Protein AF-A0A094K4K9-F1 (afdb_monomer)

Radius of gyration: 22.54 Å; Cα contacts (8 Å, |Δi|>4): 159; chains: 1; bounding box: 51×32×62 Å

Sequence (205 aa):
PKDAIRALKKRLNGNKNYREVMLALTVLETCVKNCGHRFHVLVANRDFIDGVLVKIISPKNNPPTIVQDKVLALIQAWADAFRSSPDLTGVVHIYEELKRKGIEFPMADLDALSPIHTPQRIARLRSELDIVRGNTKVMSEMLTEMVPGQEDSSDLELLQELNRTCRAMQQRIVELISRVSNEEVTEELLHVNDDLNNVFLRYER

Secondary structure (DSSP, 8-state):
-HHHHHHHHHHHTT---HHHHHHHHHHHHHHHHHS-HHHHHHHSSHHHIIIIIIHHTSGGG---HHHHHHHHHHHHHHHHHHTT-GGGTHHHHHHHHHHHTTPPPPP--TTS-S-S--HHHHHHHHHHHHHHHHHHHHHHHHHHHPPTT---HHHHHHHHHHHHHHHHHHHHHHHHHTT---HHHHHHHHHHHHHHHHHHHHHT-

Foldseek 3Di:
DVVLLVVLQVQQPPDLPVVSNVVSLVVLVVCVVPPDPVSLLVCLAQCNLVVGLVNCVDVVNVDDPVSVQSSLLVLVVQLVVCVVPPSSCRSVVVNVVCVVVVDDHPDNDPPVDDAPPDPVVVVVVVVLLVVLVVLLVVLVVLLVPDDPPPDDPVSVVVNVVSLVVNVVSLVVLVVVLVVHPDPVVNVSSVVSNVSSVVSVVSVVD

Mean predicted aligned error: 14.24 Å

Solvent-accessible surface area (backbone atoms only — not comparable to full-atom values): 11664 Å² total; per-residue (Å²): 98,70,67,61,50,52,52,48,50,62,55,51,57,89,52,82,54,60,69,57,36,50,53,50,50,50,51,51,51,50,46,62,77,74,47,58,66,83,44,45,54,66,54,25,30,47,69,40,36,50,70,45,52,52,47,52,60,29,80,92,60,65,58,58,64,74,59,40,47,52,48,44,45,50,40,49,54,47,19,67,74,26,65,90,37,85,83,32,39,34,30,34,55,51,43,55,51,41,47,75,73,67,51,83,65,64,74,83,61,81,78,79,58,76,71,81,77,47,70,73,55,49,53,50,51,50,56,52,48,51,52,51,53,49,53,48,48,53,53,46,49,51,69,67,72,55,50,91,94,72,62,52,74,66,60,52,50,53,51,52,53,49,51,54,51,53,50,56,52,43,56,52,44,58,56,44,52,78,70,53,83,44,64,72,62,37,52,55,45,51,52,56,47,50,54,44,52,57,45,50,60,60,74,75,106

pLDDT: mean 87.39, std 12.0, range [39.94, 97.25]

Structure (mmCIF, N/CA/C/O backbone):
data_AF-A0A094K4K9-F1
#
_entry.id   AF-A0A094K4K9-F1
#
loop_
_atom_site.group_PDB
_atom_site.id
_atom_site.type_symbol
_atom_site.label_atom_id
_atom_site.label_alt_id
_atom_site.label_comp_id
_atom_site.label_asym_id
_atom_site.label_entity_id
_atom_site.label_seq_id
_atom_site.pdbx_PDB_ins_code
_atom_site.Cartn_x
_atom_site.Cartn_y
_atom_site.Cartn_z
_atom_site.occupancy
_atom_site.B_iso_or_equiv
_atom_site.auth_seq_id
_atom_site.auth_comp_id
_atom_site.auth_asym_id
_atom_site.auth_atom_id
_atom_site.pdbx_PDB_model_num
ATOM 1 N N . PRO A 1 1 ? 21.162 -0.964 -12.280 1.00 88.75 1 PRO A N 1
ATOM 2 C CA . PRO A 1 1 ? 19.793 -0.381 -12.364 1.00 88.75 1 PRO A CA 1
ATOM 3 C C . PRO A 1 1 ? 19.186 -0.372 -13.776 1.00 88.75 1 PRO A C 1
ATOM 5 O O . PRO A 1 1 ? 18.100 -0.907 -13.956 1.00 88.75 1 PRO A O 1
ATOM 8 N N . LYS A 1 2 ? 19.875 0.202 -14.778 1.00 93.38 2 LYS A N 1
ATOM 9 C CA . LYS A 1 2 ? 19.324 0.373 -16.137 1.00 93.38 2 LYS A CA 1
ATOM 10 C C . LYS A 1 2 ? 18.921 -0.945 -16.815 1.00 93.38 2 LYS A C 1
ATOM 12 O O . LYS A 1 2 ? 17.820 -1.022 -17.350 1.00 93.38 2 LYS A O 1
ATOM 17 N N . ASP A 1 3 ? 19.755 -1.984 -16.745 1.00 95.69 3 ASP A N 1
ATOM 18 C CA . ASP A 1 3 ? 19.440 -3.271 -17.386 1.00 95.69 3 ASP A CA 1
ATOM 19 C C . ASP A 1 3 ? 18.281 -4.003 -16.704 1.00 95.69 3 ASP A C 1
ATOM 21 O O . ASP A 1 3 ? 17.400 -4.516 -17.389 1.00 95.69 3 ASP A O 1
ATOM 25 N N . ALA A 1 4 ? 18.212 -3.954 -15.369 1.00 93.81 4 ALA A N 1
ATOM 26 C CA . ALA A 1 4 ? 17.080 -4.487 -14.609 1.00 93.81 4 ALA A CA 1
ATOM 27 C C . ALA A 1 4 ? 15.760 -3.816 -15.025 1.00 93.81 4 ALA A C 1
ATOM 29 O O . ALA A 1 4 ? 14.766 -4.487 -15.289 1.00 93.81 4 ALA A O 1
ATOM 30 N N . ILE A 1 5 ? 15.767 -2.490 -15.180 1.00 95.00 5 ILE A N 1
ATOM 31 C CA . ILE A 1 5 ? 14.597 -1.729 -15.632 1.00 95.00 5 ILE A CA 1
ATOM 32 C C . ILE A 1 5 ? 14.239 -2.074 -17.075 1.00 95.00 5 ILE A C 1
ATOM 34 O O . ILE A 1 5 ? 13.063 -2.236 -17.385 1.00 95.00 5 ILE A O 1
ATOM 38 N N . ARG A 1 6 ? 15.227 -2.239 -17.963 1.00 95.31 6 ARG A N 1
ATOM 39 C CA . ARG A 1 6 ? 14.981 -2.675 -19.345 1.00 95.31 6 ARG A CA 1
ATOM 40 C C . ARG A 1 6 ? 14.316 -4.056 -19.379 1.00 95.31 6 ARG A C 1
ATOM 42 O O . ARG A 1 6 ? 13.359 -4.244 -20.128 1.00 95.31 6 ARG A O 1
ATOM 49 N N . ALA A 1 7 ? 14.785 -4.993 -18.557 1.00 95.94 7 ALA A N 1
ATOM 50 C CA . ALA A 1 7 ? 14.197 -6.325 -18.439 1.00 95.94 7 ALA A CA 1
ATOM 51 C C . ALA A 1 7 ? 12.756 -6.274 -17.900 1.00 95.94 7 ALA A C 1
ATOM 53 O O . ALA A 1 7 ? 11.869 -6.897 -18.484 1.00 95.94 7 ALA A O 1
ATOM 54 N N . LEU A 1 8 ? 12.501 -5.472 -16.858 1.00 96.44 8 LEU A N 1
ATOM 55 C CA . LEU A 1 8 ? 11.157 -5.261 -16.305 1.00 96.44 8 LEU A CA 1
ATOM 56 C C . LEU A 1 8 ? 10.209 -4.644 -17.339 1.00 96.44 8 LEU A C 1
ATOM 58 O O . LEU A 1 8 ? 9.130 -5.184 -17.574 1.00 96.44 8 LEU A O 1
ATOM 62 N N . LYS A 1 9 ? 10.635 -3.581 -18.037 1.00 95.38 9 LYS A N 1
ATOM 63 C CA . LYS A 1 9 ? 9.857 -2.971 -19.131 1.00 95.38 9 LYS A CA 1
ATOM 64 C C . LYS A 1 9 ? 9.484 -3.997 -20.197 1.00 95.38 9 LYS A C 1
ATOM 66 O O . LYS A 1 9 ? 8.336 -4.035 -20.626 1.00 95.38 9 LYS A O 1
ATOM 71 N N . LYS A 1 10 ? 10.438 -4.839 -20.610 1.00 94.31 10 LYS A N 1
ATOM 72 C CA . LYS A 1 10 ? 10.205 -5.887 -21.613 1.00 94.31 10 LYS A CA 1
ATOM 73 C C . LYS A 1 10 ? 9.176 -6.917 -21.141 1.00 94.31 10 LYS A C 1
ATOM 75 O O . LYS A 1 10 ? 8.383 -7.375 -21.952 1.00 94.31 10 LYS A O 1
ATOM 80 N N . ARG A 1 11 ? 9.191 -7.288 -19.856 1.00 95.19 11 ARG A N 1
ATOM 81 C CA . ARG A 1 11 ? 8.259 -8.281 -19.300 1.00 95.19 11 ARG A CA 1
ATOM 82 C C . ARG A 1 11 ? 6.849 -7.727 -19.080 1.00 95.19 11 ARG A C 1
ATOM 84 O O . ARG A 1 11 ? 5.896 -8.493 -19.184 1.00 95.19 11 ARG A O 1
ATOM 91 N N . LEU A 1 12 ? 6.725 -6.436 -18.775 1.00 95.12 12 LEU A N 1
ATOM 92 C CA . LEU A 1 12 ? 5.450 -5.770 -18.491 1.00 95.12 12 LEU A CA 1
ATOM 93 C C . LEU A 1 12 ? 4.728 -5.288 -19.758 1.00 95.12 12 LEU A C 1
ATOM 95 O O . LEU A 1 12 ? 3.509 -5.402 -19.863 1.00 95.12 12 LEU A O 1
ATOM 99 N N . ASN A 1 13 ? 5.458 -4.762 -20.743 1.00 90.94 13 ASN A N 1
ATOM 100 C CA . ASN A 1 13 ? 4.840 -4.157 -21.920 1.00 90.94 13 ASN A CA 1
ATOM 101 C C . ASN A 1 13 ? 4.201 -5.195 -22.849 1.00 90.94 13 ASN A C 1
ATOM 103 O O . ASN A 1 13 ? 4.890 -6.017 -23.445 1.00 90.94 13 ASN A O 1
ATOM 107 N N . GLY A 1 14 ? 2.881 -5.090 -23.035 1.00 86.00 14 GLY A N 1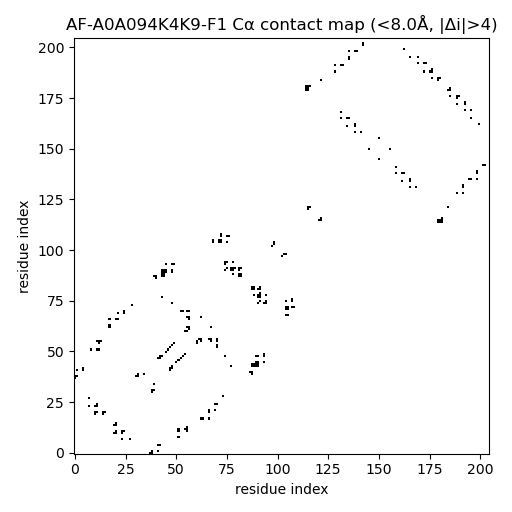
ATOM 108 C CA . GLY A 1 14 ? 2.126 -5.906 -23.993 1.00 86.00 14 GLY A CA 1
ATOM 109 C C . GLY A 1 14 ? 1.983 -7.378 -23.599 1.00 86.00 14 GLY A C 1
ATOM 110 O O . GLY A 1 14 ? 1.508 -8.175 -24.407 1.00 86.00 14 GLY A O 1
ATOM 111 N N . ASN A 1 15 ? 2.382 -7.746 -22.380 1.00 91.19 15 ASN A N 1
ATOM 112 C CA . ASN A 1 15 ? 2.272 -9.113 -21.899 1.00 91.19 15 ASN A CA 1
ATOM 113 C C . ASN A 1 15 ? 0.832 -9.412 -21.464 1.00 91.19 15 ASN A C 1
ATOM 115 O O . ASN A 1 15 ? 0.297 -8.764 -20.568 1.00 91.19 15 ASN A O 1
ATOM 119 N N . LYS A 1 16 ? 0.212 -10.406 -22.107 1.00 90.00 16 LYS A N 1
ATOM 120 C CA . LYS A 1 16 ? -1.150 -10.865 -21.792 1.00 90.00 16 LYS A CA 1
ATOM 121 C C . LYS A 1 16 ? -1.180 -11.985 -20.749 1.00 90.00 16 LYS A C 1
ATOM 123 O O . LYS A 1 16 ? -2.252 -12.360 -20.286 1.00 90.00 16 LYS A O 1
ATOM 128 N N . ASN A 1 17 ? -0.021 -12.522 -20.362 1.00 92.56 17 ASN A N 1
ATOM 129 C CA . ASN A 1 17 ? 0.073 -13.451 -19.246 1.00 92.56 17 ASN A CA 1
ATOM 130 C C . ASN A 1 17 ? 0.066 -12.669 -17.926 1.00 92.56 17 ASN A C 1
ATOM 132 O O . ASN A 1 17 ? 1.112 -12.271 -17.411 1.00 92.56 17 ASN A O 1
ATOM 136 N N . TYR A 1 18 ? -1.121 -12.457 -17.358 1.00 90.69 18 TYR A N 1
ATOM 137 C CA . TYR A 1 18 ? -1.278 -11.651 -16.145 1.00 90.69 18 TYR A CA 1
ATOM 138 C C . TYR A 1 18 ? -0.589 -12.244 -14.911 1.00 90.69 18 TYR A C 1
ATOM 140 O O . TYR A 1 18 ? -0.218 -11.496 -14.012 1.00 90.69 18 TYR A O 1
ATOM 148 N N . ARG A 1 19 ? -0.313 -13.555 -14.890 1.00 89.88 19 ARG A N 1
ATOM 149 C CA . ARG A 1 19 ? 0.526 -14.160 -13.846 1.00 89.88 19 ARG A CA 1
ATOM 150 C C . ARG A 1 19 ? 1.965 -13.654 -13.930 1.00 89.88 19 ARG A C 1
ATOM 152 O O . ARG A 1 19 ? 2.548 -13.295 -12.913 1.00 89.88 19 ARG A O 1
ATOM 159 N N . GLU A 1 20 ? 2.532 -13.586 -15.132 1.00 93.00 20 GLU A N 1
ATOM 160 C CA . GLU A 1 20 ? 3.867 -13.013 -15.338 1.00 93.00 20 GLU A CA 1
ATOM 161 C C . GLU A 1 20 ? 3.901 -11.511 -15.061 1.00 93.00 20 GLU A C 1
ATOM 163 O O . GLU A 1 20 ? 4.876 -11.022 -14.492 1.00 93.00 20 GLU A O 1
ATOM 168 N N . VAL A 1 21 ? 2.847 -10.787 -15.448 1.00 95.12 21 VAL A N 1
ATOM 169 C CA . VAL A 1 21 ? 2.717 -9.353 -15.159 1.00 95.12 21 VAL A CA 1
ATOM 170 C C . VAL A 1 21 ? 2.719 -9.123 -13.652 1.00 95.12 21 VAL A C 1
ATOM 172 O O . VAL A 1 21 ? 3.515 -8.320 -13.176 1.00 95.12 21 VAL A O 1
ATOM 175 N N . MET A 1 22 ? 1.912 -9.869 -12.892 1.00 91.44 22 MET A N 1
ATOM 176 C CA . MET A 1 22 ? 1.877 -9.773 -11.430 1.00 91.44 22 MET A CA 1
ATOM 177 C C . MET A 1 22 ? 3.243 -10.060 -10.805 1.00 91.44 22 MET A C 1
ATOM 179 O O . MET A 1 22 ? 3.719 -9.262 -10.004 1.00 91.44 22 MET A O 1
ATOM 183 N N . LEU A 1 23 ? 3.924 -11.132 -11.223 1.00 89.69 23 LEU A N 1
ATOM 184 C CA . LEU A 1 23 ? 5.273 -11.443 -10.734 1.00 89.69 23 LEU A CA 1
ATOM 185 C C . LEU A 1 23 ? 6.272 -10.3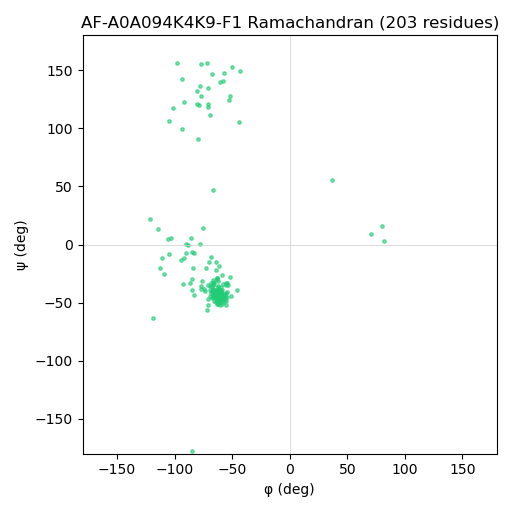21 -11.050 1.00 89.69 23 LEU A C 1
ATOM 187 O O . LEU A 1 23 ? 7.075 -9.946 -10.198 1.00 89.69 23 LEU A O 1
ATOM 191 N N . ALA A 1 24 ? 6.218 -9.748 -12.254 1.00 97.25 24 ALA A N 1
ATOM 192 C CA . ALA A 1 24 ? 7.082 -8.637 -12.637 1.00 97.25 24 ALA A CA 1
ATOM 193 C C . ALA A 1 24 ? 6.769 -7.349 -11.854 1.00 97.25 24 ALA A C 1
ATOM 195 O O . ALA A 1 24 ? 7.700 -6.629 -11.490 1.00 97.25 24 ALA A O 1
ATOM 196 N N . LEU A 1 25 ? 5.494 -7.074 -11.558 1.00 95.50 25 LEU A N 1
ATOM 197 C CA . LEU A 1 25 ? 5.073 -5.967 -10.693 1.00 95.50 25 LEU A CA 1
ATOM 198 C C . LEU A 1 25 ? 5.561 -6.168 -9.251 1.00 95.50 25 LEU A C 1
ATOM 200 O O . LEU A 1 25 ? 6.060 -5.218 -8.654 1.00 95.50 25 LEU A O 1
ATOM 204 N N . THR A 1 26 ? 5.506 -7.392 -8.719 1.00 89.94 26 THR A N 1
ATOM 205 C CA . THR A 1 26 ? 6.071 -7.728 -7.402 1.00 89.94 26 THR A CA 1
ATOM 206 C C . THR A 1 26 ? 7.581 -7.510 -7.374 1.00 89.94 26 THR A C 1
ATOM 208 O O . THR A 1 26 ? 8.084 -6.853 -6.469 1.00 89.94 26 THR A O 1
ATOM 211 N N . VAL A 1 27 ? 8.319 -7.981 -8.385 1.00 93.69 27 VAL A N 1
ATOM 212 C CA . VAL A 1 27 ? 9.770 -7.740 -8.471 1.00 93.69 27 VAL A CA 1
ATOM 213 C C . VAL A 1 27 ? 10.070 -6.242 -8.541 1.00 93.69 27 VAL A C 1
ATOM 215 O O . VAL A 1 27 ? 10.965 -5.765 -7.845 1.00 93.69 27 VAL A O 1
ATOM 218 N N . LEU A 1 28 ? 9.317 -5.487 -9.344 1.00 96.12 28 LEU A N 1
ATOM 219 C CA . LEU A 1 28 ? 9.461 -4.036 -9.451 1.00 96.12 28 LEU A CA 1
ATOM 220 C C . LEU A 1 28 ? 9.235 -3.346 -8.097 1.00 96.12 28 LEU A C 1
ATOM 222 O O . LEU A 1 28 ? 10.047 -2.513 -7.698 1.00 96.12 28 LEU A O 1
ATOM 226 N N . GLU A 1 29 ? 8.181 -3.721 -7.374 1.00 91.94 29 GLU A N 1
ATOM 227 C CA . GLU A 1 29 ? 7.899 -3.238 -6.023 1.00 91.94 29 GLU A CA 1
ATOM 228 C C . GLU A 1 29 ? 9.049 -3.535 -5.054 1.00 91.94 29 GLU A C 1
ATOM 230 O O . GLU A 1 29 ? 9.523 -2.637 -4.352 1.00 91.94 29 GLU A O 1
ATOM 235 N N . THR A 1 30 ? 9.531 -4.780 -5.035 1.00 86.38 30 THR A N 1
ATOM 236 C CA . THR A 1 30 ? 10.659 -5.195 -4.197 1.00 86.38 30 THR A CA 1
ATOM 237 C C . THR A 1 30 ? 11.914 -4.397 -4.538 1.00 86.38 30 THR A C 1
ATOM 239 O O . THR A 1 30 ? 12.607 -3.943 -3.627 1.00 86.38 30 THR A O 1
ATOM 242 N N . CYS A 1 31 ? 12.200 -4.158 -5.822 1.00 89.50 31 CYS A N 1
ATOM 243 C CA . CYS A 1 31 ? 13.324 -3.322 -6.234 1.00 89.50 31 CYS A CA 1
ATOM 244 C C . CYS A 1 31 ? 13.175 -1.882 -5.737 1.00 89.50 31 CYS A C 1
ATOM 246 O O . CYS A 1 31 ? 14.149 -1.330 -5.244 1.00 89.50 31 CYS A O 1
ATOM 248 N N . VAL A 1 32 ? 11.987 -1.274 -5.803 1.00 90.56 32 VAL A N 1
ATOM 249 C CA . VAL A 1 32 ? 11.785 0.087 -5.273 1.00 90.56 32 VAL A CA 1
ATOM 250 C C . VAL A 1 32 ? 12.015 0.147 -3.764 1.00 90.56 32 VAL A C 1
ATOM 252 O O . VAL A 1 32 ? 12.683 1.066 -3.298 1.00 90.56 32 VAL A O 1
ATOM 255 N N . LYS A 1 33 ? 11.538 -0.852 -3.015 1.00 84.38 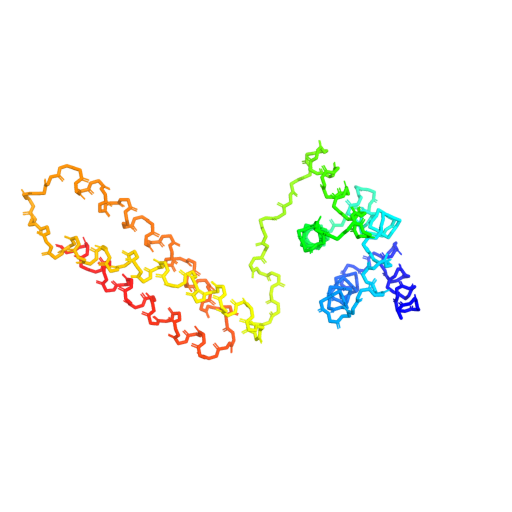33 LYS A N 1
ATOM 256 C CA . LYS A 1 33 ? 11.707 -0.923 -1.554 1.00 84.38 33 LYS A CA 1
ATOM 257 C C . LYS A 1 33 ? 13.156 -1.157 -1.113 1.00 84.38 33 LYS A C 1
ATOM 259 O O . LYS A 1 33 ? 13.545 -0.678 -0.056 1.00 84.38 33 LYS A O 1
ATOM 264 N N . ASN A 1 34 ? 13.939 -1.900 -1.897 1.00 81.31 34 ASN A N 1
ATOM 265 C CA . ASN A 1 34 ? 15.267 -2.375 -1.483 1.00 81.31 34 ASN A CA 1
ATOM 266 C C . ASN A 1 34 ? 16.435 -1.722 -2.236 1.00 81.31 34 ASN A C 1
ATOM 268 O O . ASN A 1 34 ? 17.589 -1.893 -1.852 1.00 81.31 34 ASN A O 1
ATOM 272 N N . CYS A 1 35 ? 16.175 -0.997 -3.324 1.00 85.56 35 CYS A N 1
ATOM 273 C CA . CYS A 1 35 ? 17.203 -0.253 -4.046 1.00 85.56 35 CYS A CA 1
ATOM 274 C C . CYS A 1 35 ? 17.212 1.216 -3.626 1.00 85.56 35 CYS A C 1
ATOM 276 O O . CYS A 1 35 ? 16.213 1.766 -3.177 1.00 85.56 35 CYS A O 1
ATOM 278 N N . GLY A 1 36 ? 18.358 1.865 -3.818 1.00 84.69 36 GLY A N 1
ATOM 279 C CA . GLY A 1 36 ? 18.515 3.285 -3.526 1.00 84.69 36 GLY A CA 1
ATOM 280 C C . GLY A 1 36 ? 18.075 4.210 -4.661 1.00 84.69 36 GLY A C 1
ATOM 281 O O . GLY A 1 36 ? 17.700 3.789 -5.760 1.00 84.69 36 GLY A O 1
ATOM 282 N N . HIS A 1 37 ? 18.263 5.500 -4.405 1.00 88.00 37 HIS A N 1
ATOM 283 C CA . HIS A 1 37 ? 17.851 6.630 -5.234 1.00 88.00 37 HIS A CA 1
ATOM 284 C C . HIS A 1 37 ? 18.156 6.499 -6.744 1.00 88.00 37 HIS A C 1
ATOM 286 O O . HIS A 1 37 ? 17.316 6.802 -7.588 1.00 88.00 37 HIS A O 1
ATOM 292 N N . ARG A 1 38 ? 19.320 5.940 -7.120 1.00 91.31 38 ARG A N 1
ATOM 293 C CA . ARG A 1 38 ? 19.700 5.701 -8.533 1.00 91.31 38 ARG A CA 1
ATOM 294 C C . ARG A 1 38 ? 18.717 4.805 -9.298 1.00 91.31 38 ARG A C 1
ATOM 296 O O . ARG A 1 38 ? 18.682 4.851 -10.526 1.00 91.31 38 ARG A O 1
ATOM 303 N N . PHE A 1 39 ? 17.996 3.930 -8.601 1.00 94.19 39 PHE A N 1
ATOM 304 C CA . PHE A 1 39 ? 16.918 3.131 -9.178 1.00 94.19 39 PHE A CA 1
ATOM 305 C C . PHE A 1 39 ? 15.614 3.933 -9.220 1.00 94.19 39 PHE A C 1
ATOM 307 O O . PHE A 1 39 ? 14.954 3.941 -10.256 1.00 94.19 39 PHE A O 1
ATOM 314 N N . HIS A 1 40 ? 15.291 4.654 -8.141 1.00 93.06 40 HIS A N 1
ATOM 315 C CA . HIS A 1 40 ? 14.071 5.459 -8.010 1.00 93.06 40 HIS A CA 1
ATOM 316 C C . HIS A 1 40 ? 13.919 6.485 -9.133 1.00 93.06 40 HIS A C 1
ATOM 318 O O . HIS A 1 40 ? 12.881 6.500 -9.786 1.00 93.06 40 HIS A O 1
ATOM 324 N N . VAL A 1 41 ? 14.976 7.236 -9.465 1.00 93.44 41 VAL A N 1
ATOM 325 C CA . VAL A 1 41 ? 14.968 8.223 -10.571 1.00 93.44 41 VAL A CA 1
ATOM 326 C C . VAL A 1 41 ? 14.542 7.602 -11.910 1.00 93.44 41 VAL A C 1
ATOM 328 O O . VAL A 1 41 ? 13.893 8.233 -12.745 1.00 93.44 41 VAL A O 1
ATOM 331 N N . LEU A 1 42 ? 14.875 6.330 -12.133 1.00 94.69 42 LEU A N 1
ATOM 332 C CA . LEU A 1 42 ? 14.583 5.643 -13.388 1.00 94.69 42 LEU A CA 1
ATOM 333 C C . LEU A 1 42 ? 13.163 5.059 -13.456 1.00 94.69 42 LEU A C 1
ATOM 335 O O . LEU A 1 42 ? 12.691 4.796 -14.564 1.00 94.69 42 LEU A O 1
ATOM 339 N N . VAL A 1 43 ? 12.497 4.852 -12.317 1.00 94.69 43 VAL A N 1
ATOM 340 C CA . VAL A 1 43 ? 11.144 4.265 -12.252 1.00 94.69 43 VAL A CA 1
ATOM 341 C C . VAL A 1 43 ? 10.063 5.271 -11.864 1.00 94.69 43 VAL A C 1
ATOM 343 O O . VAL A 1 43 ? 8.923 5.091 -12.266 1.00 94.69 43 VAL A O 1
ATOM 346 N N . ALA A 1 44 ? 10.408 6.342 -11.145 1.00 93.75 44 ALA A N 1
ATOM 347 C CA . ALA A 1 44 ? 9.478 7.386 -10.712 1.00 93.75 44 ALA A CA 1
ATOM 348 C C . ALA A 1 44 ? 9.314 8.529 -11.734 1.00 93.75 44 ALA A C 1
ATOM 350 O O . ALA A 1 44 ? 8.559 9.469 -11.495 1.00 93.75 44 ALA A O 1
ATOM 351 N N . ASN A 1 45 ? 10.009 8.476 -12.877 1.00 93.81 45 ASN A N 1
ATOM 352 C CA . ASN A 1 45 ? 9.811 9.444 -13.958 1.00 93.81 45 ASN A CA 1
ATOM 353 C C . ASN A 1 45 ? 8.532 9.155 -14.756 1.00 93.81 45 ASN A C 1
ATOM 355 O O . ASN A 1 45 ? 8.065 8.018 -14.848 1.00 93.81 45 ASN A O 1
ATOM 359 N N . ARG A 1 46 ? 7.997 10.206 -15.383 1.00 94.25 46 ARG A N 1
ATOM 360 C CA . ARG A 1 46 ? 6.731 10.150 -16.119 1.00 94.25 46 ARG A CA 1
ATOM 361 C C . ARG A 1 46 ? 6.759 9.135 -17.267 1.00 94.25 46 ARG A C 1
ATOM 363 O O . ARG A 1 46 ? 5.797 8.394 -17.423 1.00 94.25 46 ARG A O 1
ATOM 370 N N . ASP A 1 47 ? 7.868 9.031 -18.001 1.00 93.38 47 ASP A N 1
ATOM 371 C CA . ASP A 1 47 ? 8.001 8.098 -19.131 1.00 93.38 47 ASP A CA 1
ATOM 37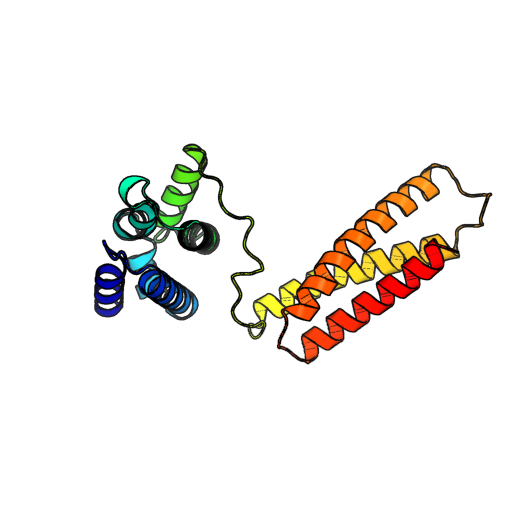2 C C . ASP A 1 47 ? 7.874 6.631 -18.708 1.00 93.38 47 ASP A C 1
ATOM 374 O O . ASP A 1 47 ? 7.317 5.804 -19.432 1.00 93.38 47 ASP A O 1
ATOM 378 N N . PHE A 1 48 ? 8.420 6.278 -17.541 1.00 95.62 48 PHE A N 1
ATOM 379 C CA . PHE A 1 48 ? 8.276 4.940 -16.988 1.00 95.62 48 PHE A CA 1
ATOM 380 C C . PHE A 1 48 ? 6.844 4.703 -16.513 1.00 95.62 48 PHE A C 1
ATOM 382 O O . PHE A 1 48 ? 6.238 3.707 -16.903 1.00 95.62 48 PHE A O 1
ATOM 389 N N . ILE A 1 49 ? 6.302 5.603 -15.690 1.00 96.06 49 ILE A N 1
ATOM 390 C CA . ILE A 1 49 ? 4.979 5.411 -15.090 1.00 96.06 49 ILE A CA 1
ATOM 391 C C . ILE A 1 49 ? 3.897 5.371 -16.176 1.00 96.06 49 ILE A C 1
ATOM 393 O O . ILE A 1 49 ? 3.136 4.411 -16.237 1.00 96.06 49 ILE A O 1
ATOM 397 N N . ASP A 1 50 ? 3.858 6.354 -17.072 1.00 94.50 50 ASP A N 1
ATOM 398 C CA . ASP A 1 50 ? 2.830 6.446 -18.111 1.00 94.50 50 ASP A CA 1
ATOM 399 C C . ASP A 1 50 ? 3.019 5.357 -19.185 1.00 94.50 50 ASP A C 1
ATOM 401 O O . ASP A 1 50 ? 2.104 4.604 -19.529 1.00 94.50 50 ASP A O 1
ATOM 405 N N . GLY A 1 51 ? 4.260 5.188 -19.656 1.00 93.50 51 GLY A N 1
ATOM 406 C CA . GLY A 1 51 ? 4.589 4.261 -20.739 1.00 93.50 51 GLY A CA 1
ATOM 407 C C . GLY A 1 51 ? 4.537 2.778 -20.364 1.00 93.50 51 GLY A C 1
ATOM 408 O O . GLY A 1 51 ? 4.440 1.939 -21.265 1.00 93.50 51 GLY A O 1
ATOM 409 N N . VAL A 1 52 ? 4.613 2.448 -19.070 1.00 95.69 52 VAL A N 1
ATOM 410 C CA . VAL A 1 52 ? 4.618 1.065 -18.565 1.00 95.69 52 VAL A CA 1
ATOM 411 C C . VAL A 1 52 ? 3.418 0.815 -17.659 1.00 95.69 52 VAL A C 1
ATOM 413 O O . VAL A 1 52 ? 2.581 -0.012 -17.999 1.00 95.69 52 VAL A O 1
ATOM 416 N N . LEU A 1 53 ? 3.311 1.515 -16.525 1.00 95.88 53 LEU A N 1
ATOM 417 C CA . LEU A 1 53 ? 2.300 1.220 -15.504 1.00 95.88 53 LEU A CA 1
ATOM 418 C C . LEU A 1 53 ? 0.894 1.629 -15.950 1.00 95.88 53 LEU A C 1
ATOM 420 O O . LEU A 1 53 ? 0.013 0.777 -16.037 1.00 95.88 53 LEU A O 1
ATOM 424 N N . VAL A 1 54 ? 0.689 2.897 -16.314 1.00 95.38 54 VAL A N 1
ATOM 425 C CA . VAL A 1 54 ? -0.618 3.390 -16.791 1.00 95.38 54 VAL A CA 1
ATOM 426 C C . VAL A 1 54 ? -1.051 2.636 -18.045 1.00 95.38 54 VAL A C 1
ATOM 428 O O . VAL A 1 54 ? -2.222 2.297 -18.212 1.00 95.38 54 VAL A O 1
ATOM 431 N N . LYS A 1 55 ? -0.095 2.289 -18.913 1.00 95.06 55 LYS A N 1
ATOM 432 C CA . LYS A 1 55 ? -0.372 1.476 -20.092 1.00 95.06 55 LYS A CA 1
ATOM 433 C C . LYS A 1 55 ? -0.955 0.106 -19.735 1.00 95.06 55 LYS A C 1
ATOM 435 O O . LYS A 1 55 ? -1.888 -0.303 -20.418 1.00 95.06 55 LYS A O 1
ATOM 440 N N . ILE A 1 56 ? -0.474 -0.587 -18.695 1.00 95.06 56 ILE A N 1
ATOM 441 C CA . ILE A 1 56 ? -1.021 -1.895 -18.268 1.00 95.06 56 ILE A CA 1
ATOM 442 C C . ILE A 1 56 ? -2.519 -1.786 -17.966 1.00 95.06 56 ILE A C 1
ATOM 444 O O . ILE A 1 56 ? -3.284 -2.615 -18.452 1.00 95.06 56 ILE A O 1
ATOM 448 N N . ILE A 1 57 ? -2.929 -0.740 -17.244 1.00 93.56 57 ILE A N 1
ATOM 449 C CA . ILE A 1 57 ? -4.323 -0.500 -16.827 1.00 93.56 57 ILE A CA 1
ATOM 450 C C . ILE A 1 57 ? -5.169 0.241 -17.864 1.00 93.56 57 ILE A C 1
ATOM 452 O O . ILE A 1 57 ? -6.320 0.582 -17.608 1.00 93.56 57 ILE A O 1
ATOM 456 N N . SER A 1 58 ? -4.623 0.496 -19.054 1.00 91.69 58 SER A N 1
ATOM 457 C CA . SER A 1 58 ? -5.376 1.131 -20.128 1.00 91.69 58 SER A CA 1
ATOM 458 C C . SER A 1 58 ? -6.593 0.276 -20.512 1.00 91.69 58 SER A C 1
ATOM 460 O O . SER A 1 58 ? -6.437 -0.937 -20.691 1.00 91.69 58 SER A O 1
ATOM 462 N N . PRO A 1 59 ? -7.765 0.887 -20.783 1.00 87.88 59 PRO A N 1
ATOM 463 C CA . PRO A 1 59 ? -8.951 0.168 -21.259 1.00 87.88 59 PRO A CA 1
ATOM 464 C C . PRO A 1 59 ? -8.682 -0.717 -22.485 1.00 87.88 59 PRO A C 1
ATOM 466 O O . PRO A 1 59 ? -9.304 -1.759 -22.656 1.00 87.88 59 PRO A O 1
ATOM 469 N N . LYS A 1 60 ? -7.695 -0.350 -23.317 1.00 88.88 60 LYS A N 1
ATOM 470 C CA . LYS A 1 60 ? -7.270 -1.132 -24.491 1.00 88.88 60 LYS A CA 1
ATOM 471 C C . LYS A 1 60 ? -6.711 -2.516 -24.142 1.00 88.88 60 LYS A C 1
ATOM 473 O O . LYS A 1 60 ? -6.780 -3.417 -24.971 1.00 88.88 60 LYS A O 1
ATOM 478 N N . ASN A 1 61 ? -6.124 -2.670 -22.957 1.00 89.19 61 ASN A N 1
ATOM 479 C CA . ASN A 1 61 ? -5.528 -3.924 -22.501 1.00 89.19 61 ASN A CA 1
ATOM 480 C C . ASN A 1 61 ? -6.490 -4.773 -21.663 1.00 89.19 61 ASN A C 1
ATOM 482 O O . ASN A 1 61 ? -6.178 -5.940 -21.437 1.00 89.19 61 ASN A O 1
ATOM 486 N N . ASN A 1 62 ? -7.611 -4.191 -21.214 1.00 88.50 62 ASN A N 1
ATOM 487 C CA . ASN A 1 62 ? -8.656 -4.818 -20.400 1.00 88.50 62 ASN A CA 1
ATOM 488 C C . ASN A 1 62 ? -8.120 -5.831 -19.359 1.00 88.50 62 ASN A C 1
ATOM 490 O O . ASN A 1 62 ? -8.469 -7.013 -19.416 1.00 88.50 62 ASN A O 1
ATOM 494 N N . PRO A 1 63 ? -7.195 -5.425 -18.467 1.00 90.44 63 PRO A N 1
ATOM 495 C CA . PRO A 1 63 ? -6.598 -6.350 -17.511 1.00 90.44 63 PRO A CA 1
ATOM 496 C C . PRO A 1 63 ? -7.594 -6.758 -16.408 1.00 90.44 63 PRO A C 1
ATOM 498 O O . PRO A 1 63 ? -8.500 -5.986 -16.092 1.00 90.44 63 PRO A O 1
ATOM 501 N N . PRO A 1 64 ? -7.399 -7.921 -15.759 1.00 87.81 64 PRO A N 1
ATOM 502 C CA . PRO A 1 64 ? -8.162 -8.311 -14.576 1.00 87.81 64 PRO A CA 1
ATOM 503 C C . PRO A 1 64 ? -8.047 -7.280 -13.447 1.00 87.81 64 PRO A C 1
ATOM 505 O O . PRO A 1 64 ? -6.979 -6.691 -13.269 1.00 87.81 64 PRO A O 1
ATOM 508 N N . THR A 1 65 ? -9.101 -7.128 -12.641 1.00 87.19 65 THR A N 1
ATOM 509 C CA . THR A 1 65 ? -9.180 -6.156 -11.532 1.00 87.19 65 THR A CA 1
ATOM 510 C C . THR A 1 65 ? -7.974 -6.233 -10.597 1.00 87.19 65 THR A C 1
ATOM 512 O O . THR A 1 65 ? -7.327 -5.225 -10.359 1.00 87.19 65 THR A O 1
ATOM 515 N N . ILE A 1 66 ? -7.544 -7.442 -10.218 1.00 82.88 66 ILE A N 1
ATOM 516 C CA . ILE A 1 66 ? -6.365 -7.650 -9.358 1.00 82.88 66 ILE A CA 1
ATOM 517 C C . ILE A 1 66 ? -5.073 -7.010 -9.902 1.00 82.88 66 ILE A C 1
ATOM 519 O O . ILE A 1 66 ? -4.222 -6.554 -9.141 1.00 82.88 66 ILE A O 1
ATOM 523 N N . VAL A 1 67 ? -4.908 -6.956 -11.228 1.00 89.88 67 VAL A N 1
ATOM 524 C CA . VAL A 1 67 ? -3.756 -6.301 -11.865 1.00 89.88 67 VAL A CA 1
ATOM 525 C C . VAL A 1 67 ? -3.936 -4.785 -11.853 1.00 89.88 67 VAL A C 1
ATOM 527 O O . VAL A 1 67 ? -2.958 -4.064 -11.651 1.00 89.88 67 VAL A O 1
ATOM 530 N N . GLN A 1 68 ? -5.166 -4.302 -12.057 1.00 91.81 68 GLN A N 1
ATOM 531 C CA . GLN A 1 68 ? -5.493 -2.878 -11.971 1.00 91.81 68 GLN A CA 1
ATOM 532 C C . GLN A 1 68 ? -5.200 -2.340 -10.574 1.00 91.81 68 GLN A C 1
ATOM 534 O O . GLN A 1 68 ? -4.405 -1.408 -10.442 1.00 91.81 68 GLN A O 1
ATOM 539 N N . ASP A 1 69 ? -5.733 -3.001 -9.551 1.00 87.31 69 ASP A N 1
ATOM 540 C CA . ASP A 1 69 ? -5.548 -2.638 -8.149 1.00 87.31 69 ASP A CA 1
ATOM 541 C C . ASP A 1 69 ? -4.067 -2.629 -7.784 1.00 87.31 69 ASP A C 1
ATOM 543 O O . ASP A 1 69 ? -3.570 -1.660 -7.210 1.00 87.31 69 ASP A O 1
ATOM 547 N N . LYS A 1 70 ? -3.311 -3.654 -8.206 1.00 91.56 70 LYS A N 1
ATOM 548 C CA . LYS A 1 70 ? -1.872 -3.720 -7.936 1.00 91.56 70 LYS A CA 1
ATOM 549 C C . LYS A 1 70 ? -1.109 -2.545 -8.545 1.00 91.56 70 LYS A C 1
ATOM 551 O O . LYS A 1 70 ? -0.223 -1.990 -7.896 1.00 91.56 70 LYS A O 1
ATOM 556 N N . VAL A 1 71 ? -1.415 -2.168 -9.787 1.00 95.94 71 VAL A N 1
ATOM 557 C CA . VAL A 1 71 ? -0.756 -1.035 -10.454 1.00 95.94 71 VAL A CA 1
ATOM 558 C C . VAL A 1 71 ? -1.126 0.288 -9.785 1.00 95.94 71 VAL A C 1
ATOM 560 O O . VAL A 1 71 ? -0.235 1.095 -9.514 1.00 95.94 71 VAL A O 1
ATOM 563 N N . LEU A 1 72 ? -2.409 0.504 -9.493 1.00 95.12 72 LEU A N 1
ATOM 564 C CA . LEU A 1 72 ? -2.886 1.718 -8.831 1.00 95.12 72 LEU A CA 1
ATOM 565 C C . LEU A 1 72 ? -2.287 1.856 -7.426 1.00 95.12 72 LEU A C 1
ATOM 567 O O . LEU A 1 72 ? -1.775 2.924 -7.089 1.00 95.12 72 LEU A O 1
ATOM 571 N N . ALA A 1 73 ? -2.228 0.765 -6.660 1.00 90.69 73 ALA A N 1
ATOM 572 C CA . ALA A 1 73 ? -1.593 0.728 -5.346 1.00 90.69 73 ALA A CA 1
ATOM 573 C C . ALA A 1 73 ? -0.098 1.084 -5.408 1.00 90.69 73 ALA A C 1
ATOM 575 O O . ALA A 1 73 ? 0.393 1.827 -4.558 1.00 90.69 73 ALA A O 1
ATOM 576 N N . LEU A 1 74 ? 0.639 0.609 -6.423 1.00 95.12 74 LEU A N 1
ATOM 577 C CA . LEU A 1 74 ? 2.045 0.989 -6.613 1.00 95.12 74 LEU A CA 1
ATOM 578 C C . LEU A 1 74 ? 2.199 2.480 -6.922 1.00 95.12 74 LEU A C 1
ATOM 580 O O . LEU A 1 74 ? 3.056 3.134 -6.332 1.00 95.12 74 LEU A O 1
ATOM 584 N N . ILE A 1 75 ? 1.369 3.018 -7.821 1.00 96.19 75 ILE A N 1
ATOM 585 C CA . ILE A 1 75 ? 1.398 4.441 -8.181 1.00 96.19 75 ILE A CA 1
ATOM 586 C C . ILE A 1 75 ? 1.116 5.309 -6.949 1.00 96.19 75 ILE A C 1
ATOM 588 O O . ILE A 1 75 ? 1.872 6.245 -6.694 1.00 96.19 75 ILE A O 1
ATOM 592 N N . GLN A 1 76 ? 0.087 4.979 -6.164 1.00 93.50 76 GLN A N 1
ATOM 593 C CA . GLN A 1 76 ? -0.238 5.694 -4.929 1.00 93.50 76 GLN A CA 1
ATOM 594 C C . GLN A 1 76 ? 0.897 5.603 -3.905 1.00 93.50 76 GLN A C 1
ATOM 596 O O . GLN A 1 76 ? 1.383 6.629 -3.437 1.00 93.50 76 GLN A O 1
ATOM 601 N N . ALA A 1 77 ? 1.381 4.392 -3.609 1.00 89.00 77 ALA A N 1
ATOM 602 C CA . ALA A 1 77 ? 2.437 4.192 -2.620 1.00 89.00 77 ALA A CA 1
ATOM 603 C C . ALA A 1 77 ? 3.718 4.963 -2.971 1.00 89.00 77 ALA A C 1
ATOM 605 O O . ALA A 1 77 ? 4.380 5.509 -2.090 1.00 89.00 77 ALA A O 1
ATOM 606 N N . TRP A 1 78 ? 4.082 5.020 -4.254 1.00 93.88 78 TRP A N 1
ATOM 607 C CA . TRP A 1 78 ? 5.264 5.756 -4.702 1.00 93.88 78 TRP A CA 1
ATOM 608 C C . TRP A 1 78 ? 5.026 7.265 -4.740 1.00 93.88 78 TRP A C 1
ATOM 610 O O . TRP A 1 78 ? 5.939 8.017 -4.412 1.00 93.88 78 TRP A O 1
AT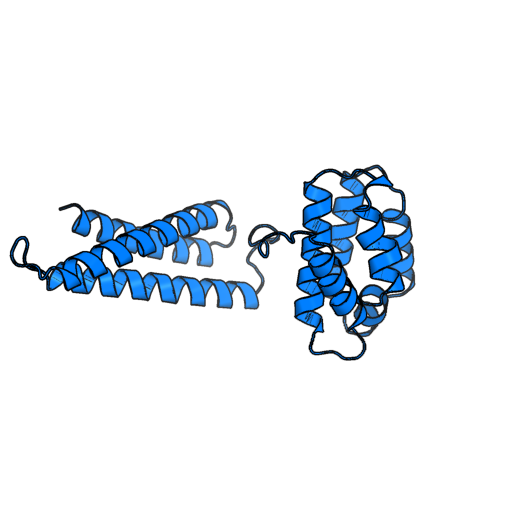OM 620 N N . ALA A 1 79 ? 3.823 7.719 -5.099 1.00 92.81 79 ALA A N 1
ATOM 621 C CA . ALA A 1 79 ? 3.459 9.129 -5.008 1.00 92.81 79 ALA A CA 1
ATOM 622 C C . ALA A 1 79 ? 3.552 9.636 -3.564 1.00 92.81 79 ALA A C 1
ATOM 624 O O . ALA A 1 79 ? 4.126 10.696 -3.333 1.00 92.81 79 ALA A O 1
ATOM 625 N N . ASP A 1 80 ? 3.070 8.860 -2.595 1.00 86.56 80 ASP A N 1
ATOM 626 C CA . ASP A 1 80 ? 3.152 9.215 -1.179 1.00 86.56 80 ASP A CA 1
ATOM 627 C C . ASP A 1 80 ? 4.598 9.165 -0.662 1.00 86.56 80 ASP A C 1
ATOM 629 O O . ASP A 1 80 ? 5.050 10.100 -0.001 1.00 86.56 80 ASP A O 1
ATOM 633 N N . ALA A 1 81 ? 5.358 8.122 -1.014 1.00 84.75 81 ALA A N 1
ATOM 634 C CA . ALA A 1 81 ? 6.745 7.961 -0.575 1.00 84.75 81 ALA A CA 1
ATOM 635 C C . ALA A 1 81 ? 7.702 9.015 -1.158 1.00 84.75 81 ALA A C 1
ATOM 637 O O . ALA A 1 81 ? 8.665 9.404 -0.499 1.00 84.75 81 ALA A O 1
ATOM 638 N N . PHE A 1 82 ? 7.460 9.471 -2.390 1.00 89.12 82 PHE A N 1
ATOM 639 C CA . PHE A 1 82 ? 8.359 10.374 -3.112 1.00 89.12 82 PHE A CA 1
ATOM 640 C C . PHE A 1 82 ? 7.857 11.820 -3.196 1.00 89.12 82 PHE A C 1
ATOM 642 O O . PHE A 1 82 ? 8.514 12.651 -3.822 1.00 89.12 82 PHE A O 1
ATOM 649 N N . ARG A 1 83 ? 6.736 12.158 -2.540 1.00 87.56 83 ARG A N 1
ATOM 650 C CA . ARG A 1 83 ? 6.127 13.503 -2.564 1.00 87.56 83 ARG A CA 1
ATOM 651 C C . ARG A 1 83 ? 7.100 14.623 -2.181 1.00 87.56 83 ARG A C 1
ATOM 653 O O . ARG A 1 83 ? 7.029 15.708 -2.749 1.00 87.56 83 ARG A O 1
ATOM 660 N N . SER A 1 84 ? 8.014 14.352 -1.251 1.00 84.81 84 SER A N 1
ATOM 661 C CA . SER A 1 84 ? 9.003 15.320 -0.754 1.00 84.81 84 SER A CA 1
ATOM 662 C C . SER A 1 84 ? 10.320 15.329 -1.544 1.00 84.81 84 SER A C 1
ATOM 664 O O . SER A 1 84 ? 11.228 16.084 -1.202 1.00 84.81 84 SER A O 1
ATOM 666 N N . SER A 1 85 ? 10.457 14.494 -2.581 1.00 88.19 85 SER A N 1
ATOM 667 C CA . SER A 1 85 ? 11.671 14.375 -3.397 1.00 88.19 85 SER A CA 1
ATOM 668 C C . SER A 1 85 ? 11.468 15.055 -4.760 1.00 88.19 85 SER A C 1
ATOM 670 O O . SER A 1 85 ? 10.762 14.509 -5.612 1.00 88.19 85 SER A O 1
ATOM 672 N N . PRO A 1 86 ? 12.067 16.238 -5.007 1.00 88.19 86 PRO A N 1
ATOM 673 C CA . PRO A 1 86 ? 11.762 17.066 -6.182 1.00 88.19 86 PRO A CA 1
ATOM 674 C C . PRO A 1 86 ? 12.100 16.392 -7.523 1.00 88.19 86 PRO A C 1
ATOM 676 O O . PRO A 1 86 ? 11.426 16.611 -8.529 1.00 88.19 86 PRO A O 1
ATOM 679 N N . ASP A 1 87 ? 13.102 15.522 -7.529 1.00 88.88 87 ASP A N 1
ATOM 680 C CA . ASP A 1 87 ? 13.573 14.742 -8.673 1.00 88.88 87 ASP A CA 1
ATOM 681 C C . ASP A 1 87 ? 12.776 13.451 -8.935 1.00 88.88 87 ASP A C 1
ATOM 683 O O . ASP A 1 87 ? 12.958 12.811 -9.973 1.00 88.88 87 ASP A O 1
ATOM 687 N N . LEU A 1 88 ? 11.855 13.085 -8.039 1.00 91.94 88 LEU A N 1
ATOM 688 C CA . LEU A 1 88 ? 11.002 11.893 -8.142 1.00 91.94 88 LEU A CA 1
ATOM 689 C C . LEU A 1 88 ? 9.512 12.238 -8.296 1.00 91.94 88 LEU A C 1
ATOM 691 O O . LEU A 1 88 ? 8.645 11.370 -8.197 1.00 91.94 88 LEU A O 1
ATOM 695 N N . THR A 1 89 ? 9.194 13.497 -8.592 1.00 91.75 89 THR A N 1
ATOM 696 C CA . THR A 1 89 ? 7.812 13.994 -8.675 1.00 91.75 89 THR A CA 1
ATOM 697 C C . THR A 1 89 ? 7.013 13.439 -9.857 1.00 91.75 89 THR A C 1
ATOM 699 O O . THR A 1 89 ? 5.797 13.618 -9.906 1.00 91.75 89 THR A O 1
ATOM 702 N N . GLY A 1 90 ? 7.635 12.750 -10.820 1.00 94.25 90 GLY A N 1
ATOM 703 C CA . GLY A 1 90 ? 6.947 12.219 -12.004 1.00 94.25 90 GLY A CA 1
ATOM 704 C C . GLY A 1 90 ? 5.756 11.314 -11.663 1.00 94.25 90 GLY A C 1
ATOM 705 O O . GLY A 1 90 ? 4.687 11.461 -12.257 1.00 94.25 90 GLY A O 1
ATOM 706 N N . VAL A 1 91 ? 5.904 10.440 -10.663 1.00 95.75 91 VAL A N 1
ATOM 707 C CA . VAL A 1 91 ? 4.821 9.566 -10.185 1.00 95.75 91 VAL A CA 1
ATOM 708 C C . VAL A 1 91 ? 3.725 10.333 -9.440 1.00 95.75 91 VAL A C 1
ATOM 710 O O . VAL A 1 91 ? 2.551 10.018 -9.609 1.00 95.75 91 VAL A O 1
ATOM 713 N N . VAL A 1 92 ? 4.083 11.389 -8.702 1.00 94.38 92 VAL A N 1
ATOM 714 C CA . VAL A 1 92 ? 3.131 12.258 -7.987 1.00 94.38 92 VAL A CA 1
ATOM 715 C C . VAL A 1 92 ? 2.197 12.945 -8.980 1.00 94.38 92 VAL A C 1
ATOM 717 O O . VAL A 1 92 ? 0.980 12.903 -8.825 1.00 94.38 92 VAL A O 1
ATOM 720 N N . HIS A 1 93 ? 2.753 13.514 -10.052 1.00 95.56 93 HIS A N 1
ATOM 721 C CA . HIS A 1 93 ? 1.954 14.165 -11.089 1.00 95.56 93 HIS A CA 1
ATOM 722 C C . HIS A 1 93 ? 0.987 13.191 -11.769 1.00 95.56 93 HIS A C 1
ATOM 724 O O . HIS A 1 93 ? -0.155 13.561 -12.034 1.00 95.56 93 HIS A O 1
ATOM 730 N N . ILE A 1 94 ? 1.424 11.956 -12.041 1.00 96.88 94 ILE A N 1
ATOM 731 C CA . ILE A 1 94 ? 0.556 10.932 -12.636 1.00 96.88 94 ILE A CA 1
AT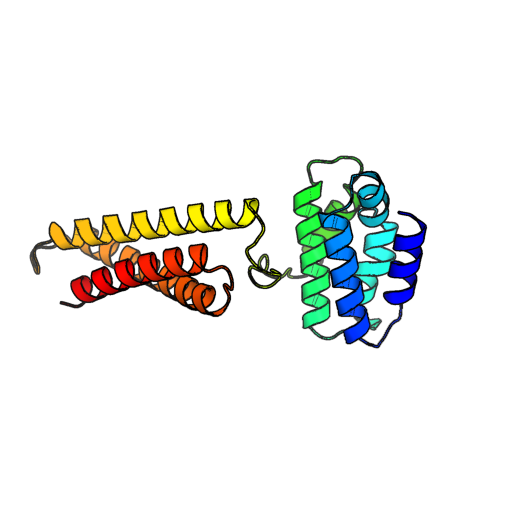OM 732 C C . ILE A 1 94 ? -0.553 10.517 -11.670 1.00 96.88 94 ILE A C 1
ATOM 734 O O . ILE A 1 94 ? -1.704 10.427 -12.085 1.00 96.88 94 ILE A O 1
ATOM 738 N N . TYR A 1 95 ? -0.231 10.297 -10.396 1.00 96.25 95 TYR A N 1
ATOM 739 C CA . TYR A 1 95 ? -1.220 9.966 -9.374 1.00 96.25 95 TYR A CA 1
ATOM 740 C C . TYR A 1 95 ? -2.334 11.022 -9.300 1.00 96.25 95 TYR A C 1
ATOM 742 O O . TYR A 1 95 ? -3.510 10.694 -9.459 1.00 96.25 95 TYR A O 1
ATOM 750 N N . GLU A 1 96 ? -1.972 12.300 -9.171 1.00 95.00 96 GLU A N 1
ATOM 751 C CA . GLU A 1 96 ? -2.946 13.399 -9.109 1.00 95.00 96 GLU A CA 1
ATOM 752 C C . GLU A 1 96 ? -3.722 13.566 -10.432 1.00 95.00 96 GLU A C 1
ATOM 754 O O . GLU A 1 96 ? -4.907 13.906 -10.434 1.00 95.00 96 GLU A O 1
ATOM 759 N N . GLU A 1 97 ? -3.087 13.303 -11.581 1.00 96.38 97 GLU A N 1
ATOM 760 C CA . GLU A 1 97 ? -3.754 13.306 -12.888 1.00 96.38 97 GLU A CA 1
ATOM 761 C C . GLU A 1 97 ? -4.810 12.196 -12.995 1.00 96.38 97 GLU A C 1
ATOM 763 O O . GLU A 1 97 ? -5.912 12.450 -13.483 1.00 96.38 97 GLU A O 1
ATOM 768 N N . LEU A 1 98 ? -4.504 10.986 -12.522 1.00 94.88 98 LEU A N 1
ATOM 769 C CA . LEU A 1 98 ? -5.444 9.865 -12.506 1.00 94.88 98 LEU A CA 1
ATOM 770 C C . LEU A 1 98 ? -6.627 10.147 -11.573 1.00 94.88 98 LEU A C 1
ATOM 772 O O . LEU A 1 98 ? -7.771 9.945 -11.982 1.00 94.88 98 LEU A O 1
ATOM 776 N N . LYS A 1 99 ? -6.384 10.716 -10.384 1.00 93.50 99 LYS A N 1
ATOM 777 C CA . LYS A 1 99 ? -7.466 11.145 -9.482 1.00 93.50 99 LYS A CA 1
ATOM 778 C C . LYS A 1 99 ? -8.364 12.199 -10.116 1.00 93.50 99 LYS A C 1
ATOM 780 O O . LYS A 1 99 ? -9.583 12.099 -10.033 1.00 93.50 99 LYS A O 1
ATOM 785 N N . ARG A 1 100 ? -7.784 13.186 -10.809 1.00 95.75 100 ARG A N 1
ATOM 786 C CA . ARG A 1 100 ? -8.558 14.219 -11.519 1.00 95.75 100 ARG A CA 1
ATOM 787 C C . ARG A 1 100 ? -9.414 13.643 -12.648 1.00 95.75 100 ARG A C 1
ATOM 789 O O . ARG A 1 100 ? -10.460 14.200 -12.958 1.00 95.75 100 ARG A O 1
ATOM 796 N N . LYS A 1 101 ? -8.983 12.532 -13.253 1.00 93.38 101 LYS A N 1
ATOM 797 C CA . LYS A 1 101 ? -9.758 11.779 -14.252 1.00 93.38 101 LYS A CA 1
ATOM 798 C C . LYS A 1 101 ? -10.857 10.900 -13.636 1.00 93.38 101 LYS A C 1
ATOM 800 O O . LYS A 1 101 ? -11.557 10.232 -14.387 1.00 93.38 101 LYS A O 1
ATOM 805 N N . GLY A 1 102 ? -11.011 10.896 -12.311 1.00 90.00 102 GLY A N 1
ATOM 806 C CA . GLY A 1 102 ? -12.012 10.095 -11.607 1.00 90.00 102 GLY A CA 1
ATOM 807 C C . GLY A 1 102 ? -11.618 8.631 -11.419 1.00 90.00 102 GLY A C 1
ATOM 808 O O . GLY A 1 102 ? -12.486 7.813 -11.141 1.00 90.00 102 GLY A O 1
ATOM 809 N N . ILE A 1 103 ? -10.337 8.278 -11.584 1.00 91.12 103 ILE A N 1
ATOM 810 C CA . ILE A 1 103 ? -9.864 6.932 -11.248 1.00 91.12 103 ILE A CA 1
ATOM 811 C C . ILE A 1 103 ? -9.860 6.784 -9.730 1.00 91.12 103 ILE A C 1
ATOM 813 O O . ILE A 1 103 ? -9.167 7.526 -9.026 1.00 91.12 103 ILE A O 1
ATOM 817 N N . GLU A 1 104 ? -10.620 5.811 -9.243 1.00 86.25 104 GLU A N 1
ATOM 818 C CA . GLU A 1 104 ? -10.603 5.417 -7.843 1.00 86.25 104 GLU A CA 1
ATOM 819 C C . GLU A 1 104 ? -9.359 4.577 -7.569 1.00 86.25 104 GLU A C 1
ATOM 821 O O . GLU A 1 104 ? -9.051 3.625 -8.286 1.00 86.25 104 GLU A O 1
ATOM 826 N N . PHE A 1 105 ? -8.610 4.969 -6.544 1.00 87.75 105 PHE A N 1
ATOM 827 C CA . PHE A 1 105 ? -7.471 4.201 -6.070 1.00 87.75 105 PHE A CA 1
ATOM 828 C C . PHE A 1 105 ? -7.932 3.280 -4.943 1.00 87.75 105 PHE A C 1
ATOM 830 O O . PHE A 1 105 ? -8.762 3.705 -4.132 1.00 87.75 105 PHE A O 1
ATOM 837 N N . PRO A 1 106 ? -7.399 2.048 -4.865 1.00 78.12 106 PRO A N 1
ATOM 838 C CA . PRO A 1 106 ? -7.728 1.153 -3.769 1.00 78.12 106 PRO A CA 1
ATOM 839 C C . PRO A 1 106 ? -7.372 1.830 -2.443 1.00 78.12 106 PRO A C 1
ATOM 841 O O . PRO A 1 106 ? -6.344 2.507 -2.337 1.00 78.12 106 PRO A O 1
ATOM 844 N N . MET A 1 107 ? -8.217 1.657 -1.422 1.00 60.09 107 MET A N 1
ATOM 845 C CA . MET A 1 107 ? -7.836 2.029 -0.059 1.00 60.09 107 MET A CA 1
ATOM 846 C C . MET A 1 107 ? -6.491 1.369 0.231 1.00 60.09 107 MET A C 1
ATOM 848 O O . MET A 1 107 ? -6.345 0.186 -0.060 1.00 60.09 107 MET A O 1
ATOM 852 N N . ALA A 1 108 ? -5.509 2.157 0.693 1.00 53.97 108 ALA A N 1
ATOM 853 C CA . ALA A 1 108 ? -4.118 1.734 0.828 1.00 53.97 108 ALA A CA 1
ATOM 854 C C . ALA A 1 108 ? -4.059 0.331 1.433 1.00 53.97 108 ALA A C 1
ATOM 856 O O . ALA A 1 108 ? -4.360 0.137 2.608 1.00 53.97 108 ALA A O 1
ATOM 857 N N . ASP A 1 109 ? -3.747 -0.627 0.568 1.00 43.62 109 ASP A N 1
ATOM 858 C CA . ASP A 1 109 ? -4.085 -2.011 0.817 1.00 43.62 109 ASP A CA 1
ATOM 859 C C . ASP A 1 109 ? -3.238 -2.539 1.978 1.00 43.62 109 ASP A C 1
ATOM 861 O O . ASP A 1 109 ? -2.008 -2.668 1.877 1.00 43.62 109 ASP A O 1
ATOM 865 N N . LEU A 1 110 ? -3.899 -2.804 3.106 1.00 41.09 110 LEU A N 1
ATOM 866 C CA . LEU A 1 110 ? -3.325 -3.574 4.203 1.00 41.09 110 LEU A CA 1
ATOM 867 C C . LEU A 1 110 ? -2.987 -5.004 3.720 1.00 41.09 110 LEU A C 1
ATOM 869 O O . LEU A 1 110 ? -2.087 -5.618 4.295 1.00 41.09 110 LEU A O 1
ATOM 873 N N . ASP A 1 111 ? -3.573 -5.461 2.599 1.00 39.94 111 ASP A N 1
ATOM 874 C CA . ASP A 1 111 ? -3.426 -6.814 2.039 1.00 39.94 111 ASP A CA 1
ATOM 875 C C . ASP A 1 111 ? -2.302 -6.963 1.008 1.00 39.94 111 ASP A C 1
ATOM 877 O O . ASP A 1 111 ? -1.863 -8.078 0.722 1.00 39.94 111 ASP A O 1
ATOM 881 N N . ALA A 1 112 ? -1.705 -5.867 0.522 1.00 42.38 112 ALA A N 1
ATOM 882 C CA . ALA A 1 112 ? -0.517 -5.920 -0.342 1.00 42.38 112 ALA A CA 1
ATOM 883 C C . ALA A 1 112 ? 0.785 -6.244 0.426 1.00 42.38 112 ALA A C 1
ATOM 885 O O . ALA A 1 112 ? 1.900 -6.061 -0.084 1.00 42.38 112 ALA A O 1
ATOM 886 N N . LEU A 1 113 ? 0.662 -6.722 1.664 1.00 42.31 113 LEU A N 1
ATOM 887 C CA . LEU A 1 113 ? 1.762 -7.096 2.525 1.00 42.31 113 LEU A CA 1
ATOM 888 C C . LEU A 1 113 ? 2.126 -8.574 2.461 1.00 42.31 113 LEU A C 1
ATOM 890 O O . LEU A 1 113 ? 1.620 -9.409 3.199 1.00 42.31 113 LEU A O 1
ATOM 894 N N . SER A 1 114 ? 3.174 -8.861 1.696 1.00 44.19 114 SER A N 1
ATOM 895 C CA . SER A 1 114 ? 4.183 -9.847 2.107 1.00 44.19 114 SER A CA 1
ATOM 896 C C . SER A 1 114 ? 4.551 -9.680 3.604 1.00 44.19 114 SER A C 1
ATOM 898 O O . SER A 1 114 ? 4.537 -8.538 4.074 1.00 44.19 114 SER A O 1
ATOM 900 N N . PRO A 1 115 ? 4.920 -10.762 4.323 1.00 46.25 115 PRO A N 1
ATOM 901 C CA . PRO A 1 115 ? 4.735 -10.947 5.771 1.00 46.25 115 PRO A CA 1
ATOM 902 C C . PRO A 1 115 ? 5.221 -9.790 6.653 1.00 46.25 115 PRO A C 1
ATOM 904 O O . PRO A 1 115 ? 6.161 -9.074 6.302 1.00 46.25 115 PRO A O 1
ATOM 907 N N . ILE A 1 116 ? 4.590 -9.652 7.828 1.00 50.12 116 ILE A N 1
ATOM 908 C CA . ILE A 1 116 ? 4.763 -8.616 8.874 1.00 50.12 116 ILE A CA 1
ATOM 909 C C . ILE A 1 116 ? 6.154 -8.698 9.545 1.00 50.12 116 ILE A C 1
ATOM 911 O O . ILE A 1 116 ? 6.309 -8.696 10.754 1.00 50.12 116 ILE A O 1
ATOM 915 N N . HIS A 1 117 ? 7.220 -8.809 8.760 1.00 49.84 117 HIS A N 1
ATOM 916 C CA . HIS A 1 117 ? 8.603 -8.892 9.230 1.00 49.84 117 HIS A CA 1
ATOM 917 C C . HIS A 1 117 ? 9.348 -7.560 9.056 1.00 49.84 117 HIS A C 1
ATOM 919 O O . HIS A 1 117 ? 10.549 -7.488 9.298 1.00 49.84 117 HIS A O 1
ATOM 925 N N . THR A 1 118 ? 8.672 -6.485 8.622 1.00 55.12 118 THR A N 1
ATOM 926 C CA . THR A 1 118 ? 9.309 -5.161 8.515 1.00 55.12 118 THR A CA 1
ATOM 927 C C . THR A 1 118 ? 9.101 -4.354 9.806 1.00 55.12 118 THR A C 1
ATOM 929 O O . THR A 1 118 ? 7.949 -4.096 10.168 1.00 55.12 118 THR A O 1
ATOM 932 N N . PRO A 1 119 ? 10.174 -3.888 10.484 1.00 59.91 119 PRO A N 1
ATOM 933 C CA . PRO A 1 119 ? 10.077 -3.197 11.779 1.00 59.91 119 PRO A CA 1
ATOM 934 C C . PRO A 1 119 ? 9.152 -1.973 11.765 1.00 59.91 119 PRO A C 1
ATOM 936 O O . PRO A 1 119 ? 8.429 -1.713 12.720 1.00 59.91 119 PRO A O 1
ATOM 939 N N . GLN A 1 120 ? 9.118 -1.243 10.646 1.00 61.12 120 GLN A N 1
ATOM 940 C CA . GLN A 1 120 ? 8.279 -0.051 10.484 1.00 61.12 120 GLN A CA 1
ATOM 941 C C . GLN A 1 120 ? 6.776 -0.361 10.482 1.00 61.12 120 GLN A C 1
ATOM 943 O O . GLN A 1 120 ? 5.981 0.481 10.890 1.00 61.12 120 GLN A O 1
ATOM 948 N N . ARG A 1 121 ? 6.368 -1.548 10.017 1.00 62.56 121 ARG A N 1
ATOM 949 C CA . ARG A 1 121 ? 4.953 -1.939 10.001 1.00 62.56 121 ARG A CA 1
ATOM 950 C C . ARG A 1 121 ? 4.510 -2.575 11.302 1.00 62.56 121 ARG A C 1
ATOM 952 O O . ARG A 1 121 ? 3.388 -2.311 11.707 1.00 62.56 121 ARG A O 1
ATOM 959 N N . ILE A 1 122 ? 5.400 -3.300 11.981 1.00 71.88 122 ILE A N 1
ATOM 960 C CA . ILE A 1 122 ? 5.167 -3.727 13.367 1.00 71.88 122 ILE A CA 1
ATOM 961 C C . ILE A 1 122 ? 4.953 -2.491 14.247 1.00 71.88 122 ILE A C 1
ATOM 963 O O . ILE A 1 122 ? 3.984 -2.437 14.989 1.00 71.88 122 ILE A O 1
ATOM 967 N N . ALA A 1 123 ? 5.776 -1.448 14.090 1.00 76.06 123 ALA A N 1
ATOM 968 C CA . ALA A 1 123 ? 5.605 -0.201 14.837 1.00 76.06 123 ALA A CA 1
ATOM 969 C C . ALA A 1 123 ? 4.252 0.487 14.572 1.00 76.06 123 ALA A C 1
ATOM 971 O O . ALA A 1 123 ? 3.610 0.962 15.504 1.00 76.06 123 ALA A O 1
ATOM 972 N N . ARG A 1 124 ? 3.790 0.520 13.313 1.00 76.75 124 ARG A N 1
ATOM 973 C CA . ARG A 1 124 ? 2.461 1.063 12.977 1.00 76.75 124 ARG A CA 1
ATOM 974 C C . ARG A 1 124 ? 1.328 0.216 13.546 1.00 76.75 124 ARG A C 1
ATOM 976 O O . ARG A 1 124 ? 0.413 0.775 14.132 1.00 76.75 124 ARG A O 1
ATOM 983 N N . LEU A 1 125 ? 1.415 -1.107 13.412 1.00 82.00 125 LEU A N 1
ATOM 984 C CA . LEU A 1 125 ? 0.425 -2.027 13.965 1.00 82.00 125 LEU A CA 1
ATOM 985 C C . LEU A 1 125 ? 0.340 -1.894 15.487 1.00 82.00 125 LEU A C 1
ATOM 987 O O . LEU A 1 125 ? -0.756 -1.794 16.017 1.00 82.00 125 LEU A O 1
ATOM 991 N N . ARG A 1 126 ? 1.482 -1.809 16.177 1.00 85.44 126 ARG A N 1
ATOM 992 C CA . ARG A 1 126 ? 1.531 -1.559 17.623 1.00 85.44 126 ARG A CA 1
ATOM 993 C C . ARG A 1 126 ? 0.852 -0.241 17.994 1.00 85.44 126 ARG A C 1
ATOM 995 O O . ARG A 1 126 ? 0.029 -0.233 18.895 1.00 85.44 126 ARG A O 1
ATOM 1002 N N . SER A 1 127 ? 1.086 0.830 17.233 1.00 85.44 127 SER A N 1
ATOM 1003 C CA . SER A 1 127 ? 0.377 2.099 17.446 1.00 85.44 127 SER A CA 1
ATOM 1004 C C . SER A 1 127 ? -1.137 1.987 17.231 1.00 85.44 127 SER A C 1
ATOM 1006 O O . SER A 1 127 ? -1.888 2.659 17.930 1.00 85.44 127 SER A O 1
ATOM 1008 N N . GLU A 1 128 ? -1.603 1.177 16.275 1.00 85.56 128 GLU A N 1
ATOM 1009 C CA . GLU A 1 128 ? -3.039 0.910 16.103 1.00 85.56 128 GLU A CA 1
ATOM 1010 C C . GLU A 1 128 ? -3.593 0.087 17.274 1.00 85.56 128 GLU A C 1
ATOM 1012 O O . GLU A 1 128 ? -4.654 0.416 17.800 1.00 85.56 128 GLU A O 1
ATOM 1017 N N . LEU A 1 129 ? -2.857 -0.928 17.736 1.00 90.06 129 LEU A N 1
ATOM 1018 C CA . LEU A 1 129 ? -3.221 -1.731 18.905 1.00 90.06 129 LEU A CA 1
ATOM 1019 C C . LEU A 1 129 ? -3.283 -0.902 20.190 1.00 90.06 129 LEU A C 1
ATOM 1021 O O . LEU A 1 129 ? -4.175 -1.130 21.002 1.00 90.06 129 LEU A O 1
ATOM 1025 N N . ASP A 1 130 ? -2.405 0.086 20.360 1.00 90.44 130 ASP A N 1
ATOM 1026 C CA . ASP A 1 130 ? -2.442 1.005 21.501 1.00 90.44 130 ASP A CA 1
ATOM 1027 C C . ASP A 1 130 ? -3.748 1.811 21.541 1.00 90.44 130 ASP A C 1
ATOM 1029 O O . ASP A 1 130 ? -4.326 2.001 22.612 1.00 90.44 130 ASP A O 1
ATOM 1033 N N . ILE A 1 131 ? -4.267 2.225 20.378 1.00 91.19 131 ILE A N 1
ATOM 1034 C CA . ILE A 1 131 ? -5.572 2.898 20.286 1.00 91.19 131 ILE A CA 1
ATOM 1035 C C . ILE A 1 131 ? -6.690 1.939 20.705 1.00 91.19 131 ILE A C 1
ATOM 1037 O O . ILE A 1 131 ? -7.568 2.326 21.475 1.00 91.19 131 ILE A O 1
ATOM 1041 N N . VAL A 1 132 ? -6.653 0.685 20.240 1.00 93.31 132 VAL A N 1
ATOM 1042 C CA . VAL A 1 132 ? -7.655 -0.319 20.627 1.00 93.31 132 VAL A CA 1
ATOM 1043 C C . VAL A 1 132 ? -7.624 -0.550 22.135 1.00 93.31 132 VAL A C 1
ATOM 1045 O O . VAL A 1 132 ? -8.666 -0.483 22.777 1.00 93.31 132 VAL A O 1
ATOM 1048 N N . ARG A 1 133 ? -6.436 -0.741 22.721 1.00 93.62 133 ARG A N 1
ATOM 1049 C CA . ARG A 1 133 ? -6.262 -0.890 24.175 1.00 93.62 133 ARG A CA 1
ATOM 1050 C C . ARG A 1 133 ? -6.814 0.316 24.935 1.00 93.62 133 ARG A C 1
ATOM 1052 O O . ARG A 1 133 ? -7.486 0.133 25.948 1.00 93.62 133 ARG A O 1
ATOM 1059 N N . GLY A 1 134 ? -6.565 1.530 24.441 1.00 93.31 134 GLY A N 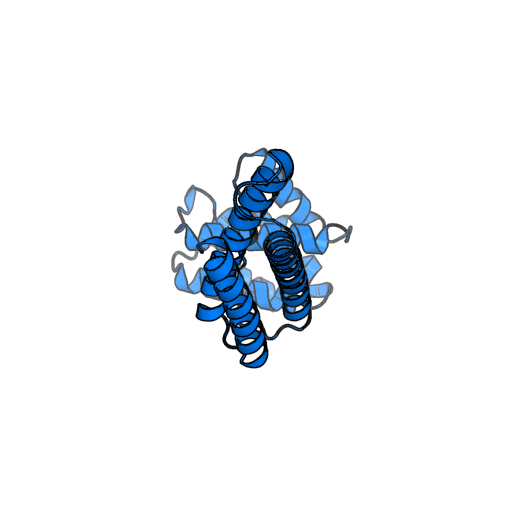1
ATOM 1060 C CA . GLY A 1 134 ? -7.119 2.762 25.000 1.00 93.31 134 GLY A CA 1
ATOM 1061 C C . GLY A 1 134 ? -8.647 2.760 25.007 1.00 93.31 134 GLY A C 1
ATOM 1062 O O . GLY A 1 134 ? -9.255 2.949 26.058 1.00 93.31 134 GLY A O 1
ATOM 1063 N N . ASN A 1 135 ? -9.269 2.461 23.866 1.00 92.19 135 ASN A N 1
ATOM 1064 C CA . ASN A 1 135 ? -10.726 2.414 23.740 1.00 92.19 135 ASN A CA 1
ATOM 1065 C C . ASN A 1 135 ? -11.352 1.317 24.612 1.00 92.19 135 ASN A C 1
ATOM 1067 O O . ASN A 1 135 ? -12.335 1.573 25.306 1.00 92.19 135 ASN A O 1
ATOM 1071 N N . THR A 1 136 ? -10.759 0.121 24.639 1.00 95.81 136 THR A N 1
ATOM 1072 C CA . THR A 1 136 ? -11.195 -0.985 25.505 1.00 95.81 136 THR A CA 1
ATOM 1073 C C . THR A 1 136 ? -11.126 -0.594 26.979 1.00 95.81 136 THR A C 1
ATOM 1075 O O . THR A 1 136 ? -12.054 -0.878 27.737 1.00 95.81 136 THR A O 1
ATOM 1078 N N . LYS A 1 137 ? -10.053 0.093 27.392 1.00 95.00 137 LYS A N 1
ATOM 1079 C CA . LYS A 1 137 ? -9.884 0.562 28.768 1.00 95.00 137 LYS A CA 1
ATOM 1080 C C . LYS A 1 137 ? -10.948 1.591 29.147 1.00 95.00 137 LYS A C 1
ATOM 1082 O O . LYS A 1 137 ? -11.606 1.399 30.164 1.00 95.00 137 LYS A O 1
ATOM 1087 N N . VAL A 1 138 ? -11.160 2.612 28.315 1.00 95.12 138 VAL A N 1
ATOM 1088 C CA . VAL A 1 138 ? -12.202 3.629 28.548 1.00 95.12 138 VAL A CA 1
ATOM 1089 C C . VAL A 1 138 ? -13.576 2.966 28.648 1.00 95.12 138 VAL A C 1
ATOM 1091 O O . VAL A 1 138 ? -14.327 3.240 29.577 1.00 95.12 138 VAL A O 1
ATOM 1094 N N . MET A 1 139 ? -13.880 2.019 27.758 1.00 94.88 139 MET A N 1
ATOM 1095 C CA . MET A 1 139 ? -15.155 1.300 27.784 1.00 94.88 139 MET A CA 1
ATOM 1096 C C . MET A 1 139 ? -15.325 0.480 29.067 1.00 94.88 139 MET A C 1
ATOM 1098 O O . MET A 1 139 ? -16.404 0.455 29.653 1.00 94.88 139 MET A O 1
ATOM 1102 N N . SER A 1 140 ? -14.256 -0.169 29.531 1.00 95.12 140 SER A N 1
ATOM 1103 C CA . SER A 1 140 ? -14.255 -0.908 30.794 1.00 95.12 140 SER A CA 1
ATOM 1104 C C . SER A 1 140 ? -14.435 0.003 32.012 1.00 95.12 140 SER A C 1
ATOM 1106 O O . SER A 1 140 ? -15.102 -0.396 32.968 1.00 95.12 140 SER A O 1
ATOM 1108 N N . GLU A 1 141 ? -13.828 1.191 32.013 1.00 94.12 141 GLU A N 1
ATOM 1109 C CA . GLU A 1 141 ? -13.967 2.185 33.085 1.00 94.12 141 GLU A CA 1
ATOM 1110 C C . GLU A 1 141 ? -15.404 2.712 33.140 1.00 94.12 141 GLU A C 1
ATOM 1112 O O . GLU A 1 141 ? -16.036 2.614 34.190 1.00 94.12 141 GLU A O 1
ATOM 1117 N N . MET A 1 142 ? -15.975 3.103 31.995 1.00 92.06 142 MET A N 1
ATOM 1118 C CA . MET A 1 142 ? -17.381 3.514 31.899 1.00 92.06 142 MET A CA 1
ATOM 1119 C C . MET A 1 142 ? -18.331 2.430 32.430 1.00 92.06 142 MET A C 1
ATOM 1121 O O . MET A 1 142 ? -19.151 2.699 33.300 1.00 92.06 142 MET A O 1
ATOM 1125 N N . LEU A 1 143 ? -18.161 1.171 32.008 1.00 91.25 143 LEU A N 1
ATOM 1126 C CA . LEU A 1 143 ? -18.956 0.034 32.505 1.00 91.25 143 LEU A CA 1
ATOM 1127 C C . LEU A 1 143 ? -18.764 -0.275 33.999 1.00 91.25 143 LEU A C 1
ATOM 1129 O O . LEU A 1 143 ? -19.503 -1.083 34.558 1.00 91.25 143 LEU A O 1
ATOM 1133 N N . THR A 1 144 ? -17.724 0.263 34.634 1.00 91.06 144 THR A N 1
ATOM 1134 C CA . THR A 1 144 ? -17.473 0.080 36.071 1.00 91.06 144 THR A CA 1
ATOM 1135 C C . THR A 1 144 ? -18.097 1.206 36.891 1.00 91.06 144 THR A C 1
ATOM 1137 O O . THR A 1 144 ? -18.543 0.959 38.008 1.00 91.06 144 THR A O 1
ATOM 1140 N N . GLU A 1 145 ? -18.126 2.421 36.347 1.00 88.44 145 GLU A N 1
ATOM 1141 C CA . GLU A 1 145 ? -18.687 3.600 37.012 1.00 88.44 145 GLU A CA 1
ATOM 1142 C C . GLU A 1 145 ? -20.204 3.728 36.818 1.00 88.44 145 GLU A C 1
ATOM 1144 O O . GLU A 1 145 ? -20.895 4.242 37.697 1.00 88.44 145 GLU A O 1
ATOM 1149 N N . MET A 1 146 ? -20.736 3.231 35.699 1.00 84.88 146 MET A N 1
ATOM 1150 C CA . MET A 1 146 ? -22.165 3.296 35.398 1.00 84.88 146 MET A CA 1
ATOM 1151 C C . MET A 1 146 ? -22.980 2.357 36.295 1.00 84.88 146 MET A C 1
ATOM 1153 O O . MET A 1 146 ? -22.646 1.187 36.493 1.00 84.88 146 MET A O 1
ATOM 1157 N N . VAL A 1 147 ? -24.089 2.882 36.825 1.00 81.38 147 VAL A N 1
ATOM 1158 C CA . VAL A 1 147 ? -25.068 2.119 37.608 1.00 81.38 147 VAL A CA 1
ATOM 1159 C C . VAL A 1 147 ? -26.264 1.800 36.710 1.00 81.38 147 VAL A C 1
ATOM 1161 O O . VAL A 1 147 ? -26.958 2.735 36.302 1.00 81.38 147 VAL A O 1
ATOM 1164 N N . PRO A 1 148 ? -26.560 0.514 36.440 1.00 78.94 148 PRO A N 1
ATOM 1165 C CA . PRO A 1 148 ? -27.650 0.131 35.549 1.00 78.94 148 PRO A CA 1
ATOM 1166 C C . PRO A 1 148 ? -28.980 0.786 35.938 1.00 78.94 148 PRO A C 1
ATOM 1168 O O . PRO A 1 148 ? -29.445 0.660 37.074 1.00 78.94 148 PRO A O 1
ATOM 1171 N N . GLY A 1 149 ? -29.597 1.492 34.989 1.00 76.19 149 GLY A N 1
ATOM 1172 C CA . GLY A 1 149 ? -30.884 2.169 35.184 1.00 76.19 149 GLY A CA 1
ATOM 1173 C C . GLY A 1 149 ? -30.823 3.544 35.864 1.00 76.19 149 GLY A C 1
ATOM 1174 O O . GLY A 1 149 ? -31.876 4.144 36.080 1.00 76.19 149 GLY A O 1
ATOM 1175 N N . GLN A 1 150 ? -29.631 4.059 36.183 1.00 84.31 150 GLN A N 1
ATOM 1176 C CA . GLN A 1 150 ? -29.407 5.442 36.643 1.00 84.31 150 GLN A CA 1
ATOM 1177 C C . GLN A 1 150 ? -28.435 6.205 35.731 1.00 84.31 150 GLN A C 1
ATOM 1179 O O . GLN A 1 150 ? -27.797 7.167 36.149 1.00 84.31 150 GLN A O 1
ATOM 1184 N N . GLU A 1 151 ? -28.301 5.748 34.492 1.00 84.12 151 GLU A N 1
ATOM 1185 C CA . GLU A 1 151 ? -27.340 6.265 33.524 1.00 84.12 151 GLU A CA 1
ATOM 1186 C C . GLU A 1 151 ? -27.844 7.584 32.936 1.00 84.12 151 GLU A C 1
ATOM 1188 O O . GLU A 1 151 ? -29.020 7.705 32.575 1.00 84.12 151 GLU A O 1
ATOM 1193 N N . ASP A 1 152 ? -26.959 8.572 32.815 1.00 88.00 152 ASP A N 1
ATOM 1194 C CA . ASP A 1 152 ? -27.280 9.769 32.050 1.00 88.00 152 ASP A CA 1
ATOM 1195 C C . ASP A 1 152 ? -27.399 9.426 30.556 1.00 88.00 152 ASP A C 1
ATOM 1197 O O . ASP A 1 152 ? -26.697 8.557 30.029 1.00 88.00 152 ASP A O 1
ATOM 1201 N N . SER A 1 153 ? -28.293 10.123 29.851 1.00 87.50 153 SER A N 1
ATOM 1202 C CA . SER A 1 153 ? -28.502 9.905 28.417 1.00 87.50 153 SER A CA 1
ATOM 1203 C C . SER A 1 153 ? -27.221 10.111 27.603 1.00 87.50 153 SER A C 1
ATOM 1205 O O . SER A 1 153 ? -27.039 9.432 26.594 1.00 87.50 153 SER A O 1
ATOM 1207 N N . SER A 1 154 ? -26.359 11.044 28.011 1.00 90.00 154 SER A N 1
ATOM 1208 C CA . SER A 1 154 ? -25.106 11.344 27.316 1.00 90.00 154 SER A CA 1
ATOM 1209 C C . SER A 1 154 ? -24.049 10.259 27.531 1.00 90.00 154 SER A C 1
ATOM 1211 O O . SER A 1 154 ? -23.399 9.840 26.571 1.00 90.00 154 SER A O 1
ATOM 1213 N N . ASP A 1 155 ? -23.942 9.727 28.750 1.00 89.56 155 ASP A N 1
ATOM 1214 C CA . ASP A 1 155 ? -23.032 8.625 29.075 1.00 89.56 155 ASP A CA 1
ATOM 1215 C C . ASP A 1 155 ? -23.430 7.340 28.340 1.00 89.56 155 ASP A C 1
ATOM 1217 O O . ASP A 1 155 ? -22.577 6.620 27.813 1.00 89.56 155 ASP A O 1
ATOM 1221 N N . LEU A 1 156 ? -24.737 7.072 28.238 1.00 89.94 156 LEU A N 1
ATOM 1222 C CA . LEU A 1 156 ? -25.252 5.919 27.504 1.00 89.94 156 LEU A CA 1
ATOM 1223 C C . LEU A 1 156 ? -24.978 6.026 25.996 1.00 89.94 156 LEU A C 1
ATOM 1225 O O . LEU A 1 156 ? -24.597 5.033 25.371 1.00 89.94 156 LEU A O 1
ATOM 1229 N N . GLU A 1 157 ? -25.151 7.211 25.402 1.00 92.62 157 GLU A N 1
ATOM 1230 C CA . GLU A 1 157 ? -24.851 7.446 23.984 1.00 92.62 157 GLU A CA 1
ATOM 1231 C C . GLU A 1 157 ? -23.355 7.260 23.695 1.00 92.62 157 GLU A C 1
ATOM 1233 O O . GLU A 1 157 ? -22.989 6.529 22.769 1.00 92.62 157 GLU A O 1
ATOM 1238 N N . LEU A 1 158 ? -22.494 7.825 24.547 1.00 92.62 158 LEU A N 1
ATOM 1239 C CA . LEU A 1 158 ? -21.046 7.670 24.441 1.00 92.62 158 LEU A CA 1
ATOM 1240 C C . LEU A 1 158 ? -20.625 6.199 24.564 1.00 92.62 158 LEU A C 1
ATOM 1242 O O . LEU A 1 158 ? -19.830 5.710 23.758 1.00 92.62 158 LEU A O 1
ATOM 1246 N N . LEU A 1 159 ? -21.190 5.461 25.524 1.00 93.06 159 LEU A N 1
ATOM 1247 C CA . LEU A 1 159 ? -20.901 4.038 25.700 1.00 93.06 159 LEU A CA 1
ATOM 1248 C C . LEU A 1 159 ? -21.335 3.217 24.472 1.00 93.06 159 LEU A C 1
ATOM 1250 O O . LEU A 1 159 ? -20.623 2.302 24.049 1.00 93.06 159 LEU A O 1
ATOM 1254 N N . GLN A 1 160 ? -22.485 3.535 23.870 1.00 93.31 160 GLN A N 1
ATOM 1255 C CA . GLN A 1 160 ? -22.955 2.875 22.650 1.00 93.31 160 GLN A CA 1
ATOM 1256 C C . GLN A 1 160 ? -22.041 3.151 21.451 1.00 93.31 160 GLN A C 1
ATOM 1258 O O . GLN A 1 160 ? -21.742 2.228 20.685 1.00 93.31 160 GLN A O 1
ATOM 1263 N N . GLU A 1 161 ? -21.584 4.391 21.276 1.00 93.69 161 GLU A N 1
ATOM 1264 C CA . GLU A 1 161 ? -20.642 4.753 20.214 1.00 93.69 161 GLU A CA 1
ATOM 1265 C C . GLU A 1 161 ? -19.287 4.060 20.406 1.00 93.69 161 GLU A C 1
ATOM 1267 O O . GLU A 1 161 ? -18.724 3.492 19.459 1.00 93.69 161 GLU A O 1
ATOM 1272 N N . LEU A 1 162 ? -18.804 4.012 21.648 1.00 93.69 162 LEU A N 1
ATOM 1273 C CA . LEU A 1 162 ? -17.569 3.328 21.996 1.00 93.69 162 LEU A CA 1
ATOM 1274 C C . LEU A 1 162 ? -17.674 1.818 21.753 1.00 93.69 162 LEU A C 1
ATOM 1276 O O . LEU A 1 162 ? -16.789 1.241 21.126 1.00 93.69 162 LEU A O 1
ATOM 1280 N N . ASN A 1 163 ? -18.791 1.184 22.124 1.00 94.25 163 ASN A N 1
ATOM 1281 C CA . ASN A 1 163 ? -19.059 -0.224 21.823 1.00 94.25 163 ASN A CA 1
ATOM 1282 C C . ASN A 1 163 ? -19.045 -0.505 20.309 1.00 94.25 163 ASN A C 1
ATOM 1284 O O . ASN A 1 163 ? -18.423 -1.472 19.865 1.00 94.25 163 ASN A O 1
ATOM 1288 N N . ARG A 1 164 ? -19.676 0.350 19.488 1.00 93.50 164 ARG A N 1
ATOM 1289 C CA . ARG A 1 164 ? -19.637 0.217 18.016 1.00 93.50 164 ARG A CA 1
ATOM 1290 C C . ARG A 1 164 ? -18.208 0.313 17.486 1.00 93.50 164 ARG A C 1
ATOM 1292 O O . ARG A 1 164 ? -17.806 -0.502 16.654 1.00 93.50 164 ARG A O 1
ATOM 1299 N N . THR A 1 165 ? -17.440 1.269 18.000 1.00 91.31 165 THR A N 1
ATOM 1300 C CA . THR A 1 165 ? -16.037 1.481 17.630 1.00 91.31 165 THR A CA 1
ATOM 1301 C C . THR A 1 165 ? -15.178 0.271 18.000 1.00 91.31 165 THR A C 1
ATOM 1303 O O . THR A 1 165 ? -14.474 -0.268 17.145 1.00 91.31 165 THR A O 1
ATOM 1306 N N . CYS A 1 166 ? -15.293 -0.221 19.234 1.00 94.25 166 CYS A N 1
ATOM 1307 C CA . CYS A 1 166 ? -14.595 -1.410 19.714 1.00 94.25 166 CYS A CA 1
ATOM 1308 C C . CYS A 1 166 ? -14.950 -2.654 18.884 1.00 94.25 166 CYS A C 1
ATOM 1310 O O . CYS A 1 166 ? -14.059 -3.426 18.532 1.00 94.25 166 CYS A O 1
ATOM 1312 N N . ARG A 1 167 ? -16.220 -2.850 18.499 1.00 94.38 167 ARG A N 1
ATOM 1313 C CA . ARG A 1 167 ? -16.628 -3.985 17.646 1.00 94.38 167 ARG A CA 1
ATOM 1314 C C . ARG A 1 167 ? -16.049 -3.895 16.236 1.00 94.38 167 ARG A C 1
ATOM 1316 O O . ARG A 1 167 ? -15.595 -4.904 15.701 1.00 94.38 167 ARG A O 1
ATOM 1323 N N . ALA A 1 168 ? -16.006 -2.702 15.645 1.00 88.50 168 ALA A N 1
ATOM 1324 C CA . ALA A 1 168 ? -15.347 -2.497 14.355 1.00 88.50 168 ALA A CA 1
ATOM 1325 C C . ALA A 1 168 ? -13.836 -2.786 14.435 1.00 88.50 168 ALA A C 1
ATOM 1327 O O . ALA A 1 168 ? -13.273 -3.416 13.539 1.00 88.50 168 ALA A O 1
ATOM 1328 N N . MET A 1 169 ? -13.184 -2.378 15.529 1.00 91.62 169 MET A N 1
ATOM 1329 C CA . MET A 1 169 ? -11.779 -2.698 15.801 1.00 91.62 169 MET A CA 1
ATOM 1330 C C . MET A 1 169 ? -11.557 -4.204 15.974 1.00 91.62 169 MET A C 1
ATOM 1332 O O . MET A 1 169 ? -10.609 -4.743 15.404 1.00 91.62 169 MET A O 1
ATOM 1336 N N . GLN A 1 170 ? -12.458 -4.900 16.673 1.00 94.31 170 GLN A N 1
ATOM 1337 C CA . GLN A 1 170 ? -12.394 -6.351 16.838 1.00 94.31 170 GLN A CA 1
ATOM 1338 C C . GLN A 1 170 ? -12.437 -7.087 15.495 1.00 94.31 170 GLN A C 1
ATOM 1340 O O . GLN A 1 170 ? -11.615 -7.969 15.261 1.00 94.31 170 GLN A O 1
ATOM 1345 N N . GLN A 1 171 ? -13.357 -6.715 14.597 1.00 89.38 171 GLN A N 1
ATOM 1346 C CA . GLN A 1 171 ? -13.455 -7.342 13.272 1.00 89.38 171 GLN A CA 1
ATOM 1347 C C . GLN A 1 171 ? -12.128 -7.248 12.510 1.00 89.38 171 GLN A C 1
ATOM 1349 O O . GLN A 1 171 ? -11.653 -8.241 11.960 1.00 89.38 171 GLN A O 1
ATOM 1354 N N . ARG A 1 172 ? -11.478 -6.078 12.564 1.00 85.88 172 ARG A N 1
ATOM 1355 C CA . ARG A 1 172 ? -10.156 -5.867 11.959 1.00 85.88 172 ARG A CA 1
ATOM 1356 C C . ARG A 1 172 ? -9.071 -6.716 12.628 1.00 85.88 172 ARG A C 1
ATOM 1358 O O . ARG A 1 172 ? -8.230 -7.269 11.930 1.00 85.88 172 ARG A O 1
ATOM 1365 N N . ILE A 1 173 ? -9.082 -6.854 13.956 1.00 89.19 173 ILE A N 1
ATOM 1366 C CA . ILE A 1 173 ? -8.113 -7.696 14.681 1.00 89.19 173 ILE A CA 1
ATOM 1367 C C . ILE A 1 173 ? -8.269 -9.174 14.310 1.00 89.19 173 ILE A C 1
ATOM 1369 O O . ILE A 1 173 ? -7.274 -9.831 14.018 1.00 89.19 173 ILE A O 1
ATOM 1373 N N . VAL A 1 174 ? -9.498 -9.694 14.273 1.00 89.44 174 VAL A N 1
ATOM 1374 C CA . VAL A 1 174 ? -9.770 -11.093 13.900 1.00 89.44 174 VAL A CA 1
ATOM 1375 C C . VAL A 1 174 ? -9.305 -11.377 12.471 1.00 89.44 174 VAL A C 1
ATOM 1377 O O . VAL A 1 174 ? -8.669 -12.401 12.210 1.00 89.44 174 VAL A O 1
ATOM 1380 N N . GLU A 1 175 ? -9.555 -10.445 11.552 1.00 82.56 175 GLU A N 1
ATOM 1381 C CA . GLU A 1 175 ? -9.052 -10.530 10.184 1.00 82.56 175 GLU A CA 1
ATOM 1382 C C . GLU A 1 175 ? -7.515 -10.555 10.149 1.00 82.56 175 GLU A C 1
ATOM 1384 O O . GLU A 1 175 ? -6.934 -11.406 9.471 1.00 82.56 175 GLU A O 1
ATOM 1389 N N . LEU A 1 176 ? -6.850 -9.697 10.932 1.00 80.81 176 LEU A N 1
ATOM 1390 C CA . LEU A 1 176 ? -5.390 -9.664 11.036 1.00 80.81 176 LEU A CA 1
ATOM 1391 C C . LEU A 1 176 ? -4.814 -10.972 11.591 1.00 80.81 176 LEU A C 1
ATOM 1393 O O . LEU A 1 176 ? -3.864 -11.484 11.004 1.00 80.81 176 LEU A O 1
ATOM 1397 N N . ILE A 1 177 ? -5.394 -11.554 12.647 1.00 83.69 177 ILE A N 1
ATOM 1398 C CA . ILE A 1 177 ? -4.932 -12.826 13.241 1.00 83.69 177 ILE A CA 1
ATOM 1399 C C . ILE A 1 177 ? -4.853 -13.930 12.181 1.00 83.69 177 ILE A C 1
ATOM 1401 O O . ILE A 1 177 ? -3.881 -14.678 12.136 1.00 83.69 177 ILE A O 1
ATOM 1405 N N . SER A 1 178 ? -5.834 -14.000 11.275 1.00 76.81 178 SER A N 1
ATOM 1406 C CA . SER A 1 178 ? -5.849 -15.004 10.199 1.00 76.81 178 SER A CA 1
ATOM 1407 C C . SER A 1 178 ? -4.775 -14.792 9.118 1.00 76.81 178 SER A C 1
ATOM 1409 O O . SER A 1 178 ? -4.513 -15.691 8.318 1.00 76.81 178 SER A O 1
ATOM 1411 N N . ARG A 1 179 ? -4.165 -13.602 9.075 1.00 71.19 179 ARG A N 1
ATOM 1412 C CA . ARG A 1 179 ? -3.245 -13.147 8.019 1.00 71.19 179 ARG A CA 1
ATOM 1413 C C . ARG A 1 179 ? -1.805 -12.983 8.502 1.00 71.19 179 ARG A C 1
ATOM 1415 O O . ARG A 1 179 ? -0.886 -12.961 7.681 1.00 71.19 179 ARG A O 1
ATOM 1422 N N . VAL A 1 180 ? -1.585 -12.853 9.808 1.00 68.88 180 VAL A N 1
ATOM 1423 C CA . VAL A 1 180 ? -0.253 -12.688 10.399 1.00 68.88 180 VAL A CA 1
ATOM 1424 C C . VAL A 1 180 ? 0.449 -14.044 10.509 1.00 68.88 180 VAL A C 1
ATOM 1426 O O . VAL A 1 180 ? -0.115 -15.012 10.997 1.00 68.88 180 VAL A O 1
ATOM 1429 N N . SER A 1 181 ? 1.708 -14.118 10.064 1.00 68.56 181 SER A N 1
ATOM 1430 C CA . SER A 1 181 ? 2.575 -15.299 10.268 1.00 68.56 181 SER A CA 1
ATOM 1431 C C . SER A 1 181 ? 3.642 -15.093 11.350 1.00 68.56 181 SER A C 1
ATOM 1433 O O . SER A 1 181 ? 4.361 -16.027 11.683 1.00 68.56 181 SER A O 1
ATOM 1435 N N . ASN A 1 182 ? 3.793 -13.864 11.853 1.00 75.81 182 ASN A N 1
ATOM 1436 C CA . ASN A 1 182 ? 4.720 -13.542 12.933 1.00 75.81 182 ASN A CA 1
ATOM 1437 C C . ASN A 1 182 ? 4.079 -13.915 14.278 1.00 75.81 182 ASN A C 1
ATOM 1439 O O . ASN A 1 182 ? 3.013 -13.401 14.611 1.00 75.81 182 ASN A O 1
ATOM 1443 N N . GLU A 1 183 ? 4.729 -14.799 15.028 1.00 78.31 183 GLU A N 1
ATOM 1444 C CA . GLU A 1 183 ? 4.202 -15.362 16.276 1.00 78.31 183 GLU A CA 1
ATOM 1445 C C . GLU A 1 183 ? 4.020 -14.303 17.374 1.00 78.31 183 GLU A C 1
ATOM 1447 O O . GLU A 1 183 ? 2.931 -14.202 17.929 1.00 78.31 183 GLU A O 1
ATOM 1452 N N . GLU A 1 184 ? 5.016 -13.435 17.590 1.00 80.81 184 GLU A N 1
ATOM 1453 C CA . GLU A 1 184 ? 4.967 -12.341 18.580 1.00 80.81 184 GLU A CA 1
ATOM 1454 C C . GLU A 1 184 ? 3.798 -11.382 18.300 1.00 80.81 184 GLU A C 1
ATOM 1456 O O . GLU A 1 184 ? 3.024 -11.027 19.184 1.00 80.81 184 GLU A O 1
ATOM 1461 N N . VAL A 1 185 ? 3.607 -11.005 17.035 1.00 82.50 185 VAL A N 1
ATOM 1462 C CA . VAL A 1 185 ? 2.500 -10.126 16.633 1.00 82.50 185 VAL A CA 1
ATOM 1463 C C . VAL A 1 185 ? 1.147 -10.832 16.757 1.00 82.50 185 VAL A C 1
ATOM 1465 O O . VAL A 1 185 ? 0.148 -10.199 17.094 1.00 82.50 185 VAL A O 1
ATOM 1468 N N . THR A 1 186 ? 1.098 -12.135 16.478 1.00 84.69 186 THR A N 1
ATOM 1469 C CA . THR A 1 186 ? -0.131 -12.929 16.614 1.00 84.69 186 THR A CA 1
ATOM 1470 C C . THR A 1 186 ? -0.554 -13.021 18.077 1.00 84.69 186 THR A C 1
ATOM 1472 O O . THR A 1 186 ? -1.731 -12.839 18.377 1.00 84.69 186 THR A O 1
ATOM 1475 N N . GLU A 1 187 ? 0.398 -13.230 18.987 1.00 87.62 187 GLU A N 1
ATOM 1476 C CA . GLU A 1 187 ? 0.168 -13.222 20.433 1.00 87.62 187 GLU A CA 1
ATOM 1477 C C . GLU A 1 187 ? -0.375 -11.866 20.912 1.00 87.62 187 GLU A C 1
ATOM 1479 O O . GLU A 1 187 ? -1.390 -11.819 21.610 1.00 87.62 187 GLU A O 1
ATOM 1484 N N . GLU A 1 188 ? 0.223 -10.751 20.474 1.00 89.81 188 GLU A N 1
ATOM 1485 C CA . GLU A 1 188 ? -0.274 -9.408 20.805 1.00 89.81 188 GLU A CA 1
ATOM 1486 C C . GLU A 1 188 ? -1.717 -9.179 20.324 1.00 89.81 188 GLU A C 1
ATOM 1488 O O . GLU A 1 188 ? -2.538 -8.627 21.063 1.00 89.81 188 GLU A O 1
ATOM 1493 N N . LEU A 1 189 ? -2.039 -9.606 19.099 1.00 90.56 189 LEU A N 1
ATOM 1494 C CA . LEU A 1 189 ? -3.381 -9.480 18.525 1.00 90.56 189 LEU A CA 1
ATOM 1495 C C . LEU A 1 189 ? -4.415 -10.319 19.282 1.00 90.56 189 LEU A C 1
ATOM 1497 O O . LEU A 1 189 ? -5.518 -9.834 19.539 1.00 90.56 189 LEU A O 1
ATOM 1501 N N . LEU A 1 190 ? -4.061 -11.555 19.646 1.00 93.88 190 LEU A N 1
ATOM 1502 C CA . LEU A 1 190 ? -4.923 -12.441 20.430 1.00 93.88 190 LEU A CA 1
ATOM 1503 C C . LEU A 1 190 ? -5.232 -11.833 21.799 1.00 93.88 190 LEU A C 1
ATOM 1505 O O . LEU A 1 190 ? -6.399 -11.757 22.172 1.00 93.88 190 LEU A O 1
ATOM 1509 N N . HIS A 1 191 ? -4.223 -11.294 22.488 1.00 94.50 191 HIS A N 1
ATOM 1510 C CA . HIS A 1 191 ? -4.426 -10.618 23.769 1.00 94.50 191 HIS A CA 1
ATOM 1511 C C . HIS A 1 191 ? -5.408 -9.445 23.676 1.00 94.50 191 HIS A C 1
ATOM 1513 O O . HIS A 1 191 ? -6.329 -9.346 24.482 1.00 94.50 191 HIS A O 1
ATOM 1519 N N . VAL A 1 192 ? -5.250 -8.567 22.679 1.00 94.88 192 VAL A N 1
ATOM 1520 C CA . VAL A 1 192 ? -6.163 -7.422 22.511 1.00 94.88 192 VAL A CA 1
ATOM 1521 C C . VAL A 1 192 ? -7.575 -7.883 22.134 1.00 94.88 192 VAL A C 1
ATOM 1523 O O . VAL A 1 192 ? -8.560 -7.285 22.570 1.00 94.88 192 VAL A O 1
ATOM 1526 N N . ASN A 1 193 ? -7.698 -8.954 21.347 1.00 96.12 193 ASN A N 1
ATOM 1527 C CA . ASN A 1 193 ? -8.992 -9.547 21.020 1.00 96.12 193 ASN A CA 1
ATOM 1528 C C . ASN A 1 193 ? -9.696 -10.126 22.257 1.00 96.12 193 ASN A C 1
ATOM 1530 O O . ASN A 1 193 ? -10.908 -9.962 22.405 1.00 96.12 193 ASN A O 1
ATOM 1534 N N . ASP A 1 194 ? -8.951 -10.775 23.147 1.00 96.25 194 ASP A N 1
ATOM 1535 C CA . ASP A 1 194 ? -9.482 -11.320 24.395 1.00 96.25 194 ASP A CA 1
ATOM 1536 C C . ASP A 1 194 ? -9.929 -10.202 25.346 1.00 96.25 194 ASP A C 1
ATOM 1538 O O . ASP A 1 194 ? -11.023 -10.278 25.909 1.00 96.25 194 ASP A O 1
ATOM 1542 N N . ASP A 1 195 ? -9.152 -9.120 25.458 1.00 96.19 195 ASP A N 1
ATOM 1543 C CA . ASP A 1 195 ? -9.530 -7.929 26.230 1.00 96.19 195 ASP A CA 1
ATOM 1544 C C . ASP A 1 195 ? -10.853 -7.324 25.724 1.00 96.19 195 ASP A C 1
ATOM 1546 O O . ASP A 1 195 ? -11.752 -7.017 26.514 1.00 96.19 195 ASP A O 1
ATOM 1550 N N . LEU A 1 196 ? -11.007 -7.200 24.400 1.00 96.94 196 LEU A N 1
ATOM 1551 C CA . LEU A 1 196 ? -12.246 -6.735 23.770 1.00 96.94 196 LEU A CA 1
ATOM 1552 C C . LEU A 1 196 ? -13.426 -7.667 24.067 1.00 96.94 196 LEU A C 1
ATOM 1554 O O . LEU A 1 196 ? -14.486 -7.198 24.478 1.00 96.94 196 LEU A O 1
ATOM 1558 N N . ASN A 1 197 ? -13.246 -8.981 23.905 1.00 96.44 197 ASN A N 1
ATOM 1559 C CA . ASN A 1 197 ? -14.283 -9.969 24.212 1.00 96.44 197 ASN A CA 1
ATOM 1560 C C . ASN A 1 197 ? -14.743 -9.874 25.670 1.00 96.44 197 ASN A C 1
ATOM 1562 O O . ASN A 1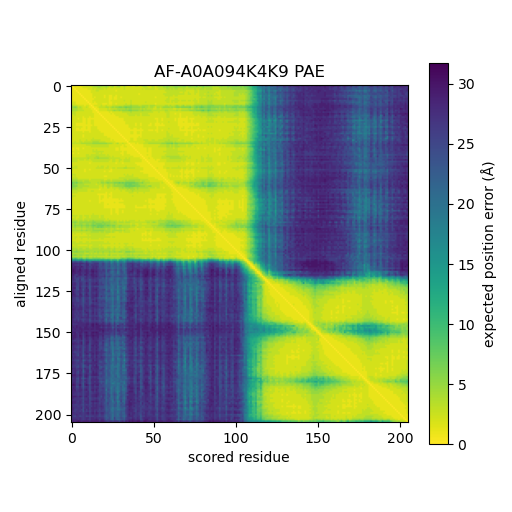 19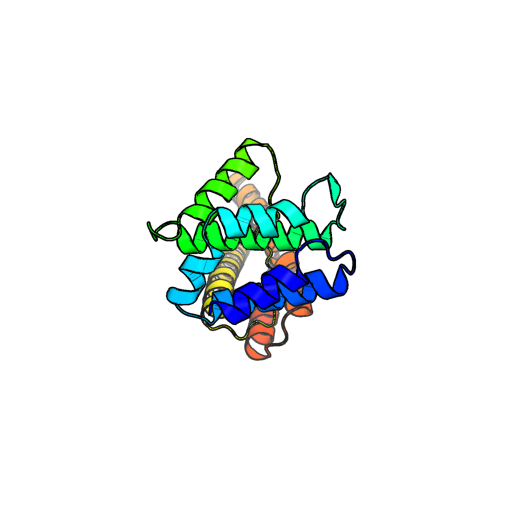7 ? -15.944 -9.889 25.940 1.00 96.44 197 ASN A O 1
ATOM 1566 N N . ASN A 1 198 ? -13.806 -9.720 26.606 1.00 95.81 198 ASN A N 1
ATOM 1567 C CA . ASN A 1 198 ? -14.121 -9.563 28.022 1.00 95.81 198 ASN A CA 1
ATOM 1568 C C . ASN A 1 198 ? -14.963 -8.309 28.286 1.00 95.81 198 ASN A C 1
ATOM 1570 O O . ASN A 1 198 ? -15.932 -8.365 29.046 1.00 95.81 198 ASN A O 1
ATOM 1574 N N . VAL A 1 199 ? -14.636 -7.186 27.642 1.00 95.31 199 VAL A N 1
ATOM 1575 C CA . VAL A 1 199 ? -15.423 -5.951 27.753 1.00 95.31 199 VAL A CA 1
ATOM 1576 C C . VAL A 1 199 ? -16.807 -6.097 27.116 1.00 95.31 199 VAL A C 1
ATOM 1578 O O . VAL A 1 199 ? -17.788 -5.656 27.713 1.00 95.31 199 VAL A O 1
ATOM 1581 N N . PHE A 1 200 ? -16.938 -6.768 25.969 1.00 96.38 200 PHE A N 1
ATOM 1582 C CA . PHE A 1 200 ? -18.248 -7.009 25.350 1.00 96.38 200 PHE A CA 1
ATOM 1583 C C . PHE A 1 200 ? -19.148 -7.896 26.205 1.00 96.38 200 PHE A C 1
ATOM 1585 O O . PHE A 1 200 ? -20.326 -7.590 26.363 1.00 96.38 200 PHE A O 1
ATOM 1592 N N . LEU A 1 201 ? -18.588 -8.933 26.829 1.00 94.19 201 LEU A N 1
ATOM 1593 C CA . LEU A 1 201 ? -19.327 -9.773 27.771 1.00 94.19 201 LEU A CA 1
ATOM 1594 C C . LEU A 1 201 ? -19.821 -8.989 28.989 1.00 94.19 201 LEU A C 1
ATOM 1596 O O . LEU A 1 201 ? -20.852 -9.339 29.554 1.00 94.19 201 LEU A O 1
ATOM 1600 N N . ARG A 1 202 ? -19.092 -7.954 29.422 1.00 92.62 202 ARG A N 1
ATOM 1601 C CA . ARG A 1 202 ? -19.552 -7.049 30.484 1.00 92.62 202 ARG A CA 1
ATOM 1602 C C . ARG A 1 202 ? -20.637 -6.094 29.997 1.00 92.62 202 ARG A C 1
ATOM 1604 O O . ARG A 1 202 ? -21.557 -5.836 30.752 1.00 92.62 202 ARG A O 1
ATOM 1611 N N . TYR A 1 203 ? -20.525 -5.596 28.769 1.00 91.31 203 TYR A N 1
ATOM 1612 C CA . TYR A 1 203 ? -21.513 -4.707 28.155 1.00 91.31 203 TYR A CA 1
ATOM 1613 C C . TYR A 1 203 ? -22.871 -5.389 27.919 1.00 91.31 203 TYR A C 1
ATOM 1615 O O . TYR A 1 203 ? -23.904 -4.735 27.956 1.00 91.31 203 TYR A O 1
ATOM 1623 N N . GLU A 1 204 ? -22.876 -6.693 27.636 1.00 88.69 204 GLU A N 1
ATOM 1624 C CA . GLU A 1 204 ? -24.096 -7.470 27.366 1.00 88.69 204 GLU A CA 1
ATOM 1625 C C . GLU A 1 204 ? -24.808 -7.988 28.632 1.00 88.69 204 GLU A C 1
ATOM 1627 O O . GLU A 1 204 ? -25.886 -8.575 28.514 1.00 88.69 204 GLU A O 1
ATOM 1632 N N . ARG A 1 205 ? -24.213 -7.812 29.821 1.00 80.38 205 ARG A N 1
ATOM 1633 C CA . ARG A 1 205 ? -24.786 -8.211 31.120 1.00 80.38 205 ARG A CA 1
ATOM 1634 C C . ARG A 1 205 ? -25.628 -7.102 31.727 1.00 80.38 205 ARG A C 1
ATOM 1636 O O . ARG A 1 205 ? -26.676 -7.465 32.306 1.00 80.38 205 ARG A O 1
#

Organism: Antrostomus carolinensis (NCBI:txid279965)

InterPro domains:
  IPR002014 VHS domain [PF00790] (1-102)
  IPR002014 VHS domain [PS50179] (1-106)
  IPR002014 VHS domain [SM00288] (1-102)
  IPR004152 GAT domain [PF03127] (133-205)
  IPR004152 GAT domain [PS50909] (120-205)
  IPR008942 ENTH/VHS [G3DSA:1.25.40.90] (1-107)
  IPR008942 ENTH/VHS [SSF48464] (1-107)
  IPR038425 GAT domain superfamily [G3DSA:1.20.58.160] (117-205)

Nearest PDB structures (foldseek):
  1elk-assembly2_B  TM=9.949E-01  e=2.860E-10  Homo sapiens
  1wrd-assembly1_A  TM=9.692E-01  e=1.252E-06  Homo sapiens
  2n9d-assembly1_A  TM=9.295E-01  e=1.111E-05  Homo sapiens
  3rru-assembly2_B  TM=9.223E-01  e=5.999E-05  Homo sapiens
  5aqq-assembly3_D  TM=5.630E-01  e=2.703E+00  Homo sapiens